Protein 8RAL (pdb70)

Radius of gyration: 22.72 Å; Cα contacts (8 Å, |Δi|>4): 865; chains: 3; bounding box: 49×68×49 Å

Structure (mmCIF, N/CA/C/O backbone):
data_8RAL
#
_entry.id   8RAL
#
_cell.length_a   50.057
_cell.length_b   76.032
_cell.length_c   133.037
_cell.angle_alpha   90.000
_cell.angle_beta   90.000
_cell.angle_gamma   90.000
#
_symmetry.space_group_name_H-M   'P 2 21 21'
#
loop_
_entity.id
_entity.type
_entity.pdbx_description
1 polymer 'H-2 class II histocompatibility antigen, A-B alpha chain'
2 polymer 'H-2 class II histocompatibility antigen, A beta chain'
3 polymer 'CL3E peptide'
4 branched alpha-D-mannopyranose-(1-2)-alpha-D-mannopyranose-(1-3)-alpha-D-mannopyranose-(1-4)-2-acetamido-2-deoxy-beta-D-glucopyranose-(1-4)-2-acetamido-2-deoxy-beta-D-glucopyranose
5 non-polymer 1,2-ETHANEDIOL
6 water water
#
loop_
_atom_site.group_PDB
_atom_site.id
_atom_site.type_symbol
_atom_site.label_atom_id
_atom_site.label_alt_id
_atom_site.label_comp_id
_atom_site.label_asym_id
_atom_site.label_entity_id
_atom_site.label_seq_id
_atom_site.pdbx_PDB_ins_code
_atom_site.Cartn_x
_atom_site.Cartn_y
_atom_site.Cartn_z
_atom_site.occupancy
_atom_site.B_iso_or_equiv
_atom_site.auth_seq_id
_atom_site.auth_comp_id
_atom_site.auth_asym_id
_atom_site.auth_atom_id
_atom_site.pdbx_PDB_model_num
ATOM 1 N N . GLU A 1 5 ? 28.366 22.583 8.610 1.000 96.277 3 GLU A N 1
ATOM 2 C CA . GLU A 1 5 ? 28.634 22.728 10.065 1.000 91.851 3 GLU A CA 1
ATOM 3 C C . GLU A 1 5 ? 30.115 22.438 10.314 1.000 89.421 3 GLU A C 1
ATOM 4 O O . GLU A 1 5 ? 30.961 23.270 9.991 1.000 93.029 3 GLU A O 1
ATOM 6 N N . ALA A 1 6 ? 30.422 21.233 10.820 1.000 82.427 4 ALA A N 1
ATOM 7 C CA . ALA A 1 6 ? 31.593 21.029 11.659 1.000 69.168 4 ALA A CA 1
ATOM 8 C C . ALA A 1 6 ? 31.942 19.545 11.816 1.000 62.216 4 ALA A C 1
ATOM 9 O O . ALA A 1 6 ? 31.101 18.680 11.592 1.000 63.236 4 ALA A O 1
ATOM 11 N N . ASP A 1 7 ? 33.178 19.257 12.251 1.000 53.350 5 ASP A N 1
ATOM 12 C CA . ASP A 1 7 ? 33.546 17.936 12.743 1.000 50.349 5 ASP A CA 1
ATOM 13 C C . ASP A 1 7 ? 32.708 17.584 13.965 1.000 48.441 5 ASP A C 1
ATOM 14 O O . ASP A 1 7 ? 32.260 16.453 14.093 1.000 47.736 5 ASP A O 1
ATOM 19 N N . HIS A 1 8 ? 32.534 18.546 14.876 1.000 46.522 6 HIS A N 1
ATOM 20 C CA . HIS A 1 8 ? 31.800 18.295 16.111 1.000 44.627 6 HIS A CA 1
ATOM 21 C C . HIS A 1 8 ? 30.976 19.513 16.518 1.000 41.460 6 HIS A C 1
ATOM 22 O O . HIS A 1 8 ? 31.264 20.646 16.144 1.000 44.934 6 HIS A O 1
ATOM 29 N N . VAL A 1 9 ? 29.978 19.264 17.356 1.000 42.339 7 VAL A N 1
ATOM 30 C CA . VAL A 1 9 ? 29.097 20.310 17.837 1.000 45.417 7 VAL A CA 1
ATOM 31 C C . VAL A 1 9 ? 28.876 20.104 19.334 1.000 45.785 7 VAL A C 1
ATOM 32 O O . VAL A 1 9 ? 28.211 19.138 19.732 1.000 40.035 7 VAL A O 1
ATOM 36 N N . GLY A 1 10 ? 29.476 20.991 20.138 1.000 42.056 8 GLY A N 1
ATOM 37 C CA . GLY A 1 10 ? 29.165 21.097 21.557 1.000 44.375 8 GLY A CA 1
ATOM 38 C C . GLY A 1 10 ? 27.986 22.052 21.777 1.000 46.032 8 GLY A C 1
ATOM 39 O O . GLY A 1 10 ? 27.955 23.140 21.222 1.000 52.479 8 GLY A O 1
ATOM 40 N N . THR A 1 11 ? 26.980 21.645 22.545 1.000 42.194 9 THR A N 1
ATOM 41 C CA . THR A 1 11 ? 25.934 22.578 22.918 1.000 41.459 9 THR A CA 1
ATOM 42 C C . THR A 1 11 ? 26.000 22.756 24.433 1.000 40.053 9 THR A C 1
ATOM 43 O O . THR A 1 11 ? 25.560 21.885 25.187 1.000 40.105 9 THR A O 1
ATOM 47 N N . TYR A 1 12 ? 26.587 23.893 24.825 1.000 38.135 10 TYR A N 1
ATOM 48 C CA . TYR A 1 12 ? 27.189 24.106 26.126 1.000 42.495 10 TYR A CA 1
ATOM 49 C C . TYR A 1 12 ? 26.338 25.162 26.785 1.000 44.012 10 TYR A C 1
ATOM 50 O O . TYR A 1 12 ? 26.781 26.269 27.099 1.000 36.488 10 TYR A O 1
ATOM 59 N N . GLY A 1 13 ? 25.125 24.653 27.004 1.000 42.370 11 GLY A N 1
ATOM 60 C CA . GLY A 1 13 ? 24.012 25.374 27.501 1.000 48.434 11 GLY A CA 1
ATOM 61 C C . GLY A 1 13 ? 22.877 24.996 26.593 1.000 44.552 11 GLY A C 1
ATOM 62 O O . GLY A 1 13 ? 22.964 25.331 25.441 1.000 49.889 11 GLY A O 1
ATOM 63 N N . ILE A 1 14 ? 21.878 24.279 27.100 1.000 40.982 12 ILE A N 1
ATOM 64 C CA . ILE A 1 14 ? 20.557 24.409 26.531 1.000 39.476 12 ILE A CA 1
ATOM 65 C C . ILE A 1 14 ? 19.583 24.654 27.664 1.000 38.672 12 ILE A C 1
ATOM 66 O O . ILE A 1 14 ? 19.361 23.757 28.474 1.000 36.076 12 ILE A O 1
ATOM 71 N N . SER A 1 15 ? 18.986 25.852 27.645 1.000 38.037 13 SER A N 1
ATOM 72 C CA . SER A 1 15 ? 17.986 26.239 28.607 1.000 36.876 13 SER A CA 1
ATOM 73 C C . SER A 1 15 ? 16.638 26.321 27.919 1.000 39.357 13 SER A C 1
ATOM 74 O O . SER A 1 15 ? 16.480 27.055 26.969 1.000 43.199 13 SER A O 1
ATOM 77 N N . VAL A 1 16 ? 15.667 25.600 28.448 1.000 43.314 14 VAL A N 1
ATOM 78 C CA . VAL A 1 16 ? 14.327 25.585 27.909 1.000 43.963 14 VAL A CA 1
ATOM 79 C C . VAL A 1 16 ? 13.393 25.825 29.085 1.000 45.223 14 VAL A C 1
ATOM 80 O O . VAL A 1 16 ? 13.478 25.155 30.121 1.000 42.941 14 VAL A O 1
ATOM 84 N N . TYR A 1 17 ? 12.482 26.771 28.885 1.000 41.211 15 TYR A N 1
ATOM 85 C CA . TYR A 1 17 ? 11.541 27.124 29.923 1.000 42.278 15 TYR A CA 1
ATOM 86 C C . TYR A 1 17 ? 10.205 27.339 29.247 1.000 43.050 15 TYR A C 1
ATOM 87 O O . TYR A 1 17 ? 10.157 27.751 28.095 1.000 44.708 15 TYR A O 1
ATOM 96 N N . GLN A 1 18 ? 9.133 27.021 29.961 1.000 43.275 16 GLN A N 1
ATOM 97 C CA . GLN A 1 18 ? 7.821 27.182 29.378 1.000 47.550 16 GLN A CA 1
ATOM 98 C C . GLN A 1 18 ? 6.850 27.711 30.409 1.000 46.909 16 GLN A C 1
ATOM 99 O O . GLN A 1 18 ? 6.975 27.410 31.597 1.000 48.739 16 GLN A O 1
ATOM 105 N N . SER A 1 19 ? 5.807 28.343 29.880 1.000 49.865 17 SER A N 1
ATOM 106 C CA . SER A 1 19 ? 4.752 28.944 30.669 1.000 52.041 17 SER A CA 1
ATOM 107 C C . SER A 1 19 ? 3.411 28.725 29.973 1.000 54.656 17 SER A C 1
ATOM 108 O O . SER A 1 19 ? 3.336 28.720 28.745 1.000 60.778 17 SER A O 1
ATOM 111 N N . PRO A 1 20 ? 2.312 28.460 30.706 1.000 57.471 18 PRO A N 1
ATOM 112 C CA . PRO A 1 20 ? 2.379 28.192 32.139 1.000 61.639 18 PRO A CA 1
ATOM 113 C C . PRO A 1 20 ? 3.019 26.823 32.375 1.000 65.450 18 PRO A C 1
ATOM 114 O O . PRO A 1 20 ? 3.475 26.165 31.438 1.000 81.606 18 PRO A O 1
ATOM 118 N N . GLY A 1 21 ? 3.053 26.393 33.634 1.000 54.773 19 GLY A N 1
ATOM 119 C CA . GLY A 1 21 ? 3.702 25.145 33.976 1.000 50.076 19 GLY A CA 1
ATOM 120 C C . GLY A 1 21 ? 4.952 25.412 34.794 1.000 47.906 19 GLY A C 1
ATOM 121 O O . GLY A 1 21 ? 5.284 24.639 35.666 1.000 52.078 19 GLY A O 1
ATOM 122 N N . ASP A 1 22 ? 5.670 26.491 34.494 1.000 49.393 20 ASP A N 1
ATOM 123 C CA . ASP A 1 22 ? 6.927 26.725 35.179 1.000 54.022 20 ASP A CA 1
ATOM 124 C C . ASP A 1 22 ? 7.841 25.514 34.961 1.000 49.710 20 ASP A C 1
ATOM 125 O O . ASP A 1 22 ? 8.408 24.978 35.899 1.000 53.541 20 ASP A O 1
ATOM 130 N N . ILE A 1 23 ? 7.951 25.084 33.699 1.000 48.081 21 ILE A N 1
ATOM 131 C CA . ILE A 1 23 ? 8.649 23.867 33.315 1.000 48.802 21 ILE A CA 1
ATOM 132 C C . ILE A 1 23 ? 10.010 24.273 32.773 1.000 46.655 21 ILE A C 1
ATOM 133 O O . ILE A 1 23 ? 10.067 24.958 31.763 1.000 52.772 21 ILE A O 1
ATOM 137 N N . GLY A 1 24 ? 11.086 23.839 33.430 1.000 44.289 22 GLY A N 1
ATOM 138 C CA . GLY A 1 24 ? 12.432 24.158 32.993 1.000 44.248 22 GLY A CA 1
ATOM 139 C C . GLY A 1 24 ? 13.221 22.900 32.649 1.000 46.186 22 GLY A C 1
ATOM 140 O O . GLY A 1 24 ? 13.019 21.858 33.258 1.000 43.952 22 GLY A O 1
ATOM 141 N N . GLN A 1 25 ? 14.148 23.024 31.692 1.000 42.899 23 GLN A N 1
ATOM 142 C CA . GLN A 1 25 ? 15.108 21.969 31.434 1.000 38.425 23 GLN A CA 1
ATOM 143 C C . GLN A 1 25 ? 16.440 22.555 30.997 1.000 35.955 23 GLN A C 1
ATOM 144 O O . GLN A 1 25 ? 16.485 23.359 30.083 1.000 39.620 23 GLN A O 1
ATOM 150 N N . TYR A 1 26 ? 17.522 22.030 31.564 1.000 38.820 24 TYR A N 1
ATOM 151 C CA . TYR A 1 26 ? 18.856 22.479 31.239 1.000 34.509 24 TYR A CA 1
ATOM 152 C C . TYR A 1 26 ? 19.698 21.246 30.967 1.000 39.664 24 TYR A C 1
ATOM 153 O O . TYR A 1 26 ? 19.774 20.344 31.804 1.000 41.145 24 TYR A O 1
ATOM 162 N N . THR A 1 27 ? 20.289 21.198 29.767 1.000 39.951 25 THR A N 1
ATOM 163 C CA . THR A 1 27 ? 21.117 20.081 29.360 1.000 35.594 25 THR A CA 1
ATOM 164 C C . THR A 1 27 ? 22.396 20.593 28.691 1.000 36.792 25 THR A C 1
ATOM 165 O O . THR A 1 27 ? 22.504 21.758 28.358 1.000 33.719 25 THR A O 1
ATOM 169 N N . PHE A 1 28 ? 23.372 19.691 28.603 1.000 36.276 26 PHE A N 1
ATOM 170 C CA . PHE A 1 28 ? 24.511 19.773 27.715 1.000 37.259 26 PHE A CA 1
ATOM 171 C C . PHE A 1 28 ? 24.399 18.632 26.695 1.000 38.167 26 PHE A C 1
ATOM 172 O O . PHE A 1 28 ? 23.963 17.520 27.039 1.000 36.930 26 PHE A O 1
ATOM 180 N N . GLU A 1 29 ? 24.781 18.932 25.439 1.000 38.293 27 GLU A N 1
ATOM 181 C CA . GLU A 1 29 ? 24.779 17.970 24.353 1.000 35.876 27 GLU A CA 1
ATOM 182 C C . GLU A 1 29 ? 26.143 17.996 23.669 1.000 33.821 27 GLU A C 1
ATOM 183 O O . GLU A 1 29 ? 26.811 19.012 23.679 1.000 33.840 27 GLU A O 1
ATOM 189 N N . PHE A 1 30 ? 26.570 16.843 23.136 1.000 35.940 28 PHE A N 1
ATOM 190 C CA . PHE A 1 30 ? 27.756 16.771 22.290 1.000 43.338 28 PHE A CA 1
ATOM 191 C C . PHE A 1 30 ? 27.461 15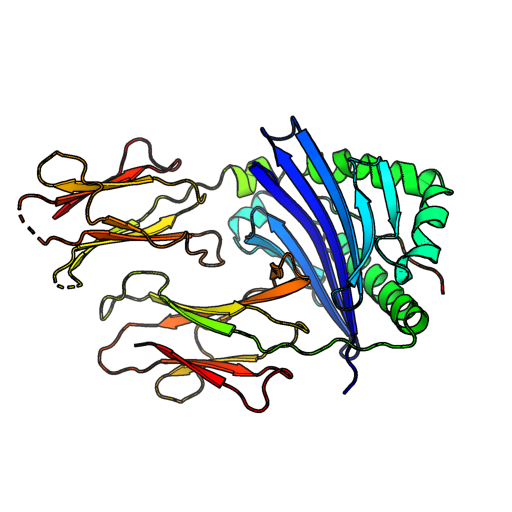.791 21.152 1.000 37.938 28 PHE A C 1
ATOM 192 O O . PHE A 1 30 ? 26.966 14.699 21.392 1.000 42.276 28 PHE A O 1
ATOM 200 N N . ASP A 1 31 ? 27.687 16.242 19.917 1.000 42.008 29 ASP A N 1
ATOM 201 C CA . ASP A 1 31 ? 27.402 15.486 18.705 1.000 38.311 29 ASP A CA 1
ATOM 202 C C . ASP A 1 31 ? 26.030 14.821 18.790 1.000 34.700 29 ASP A C 1
ATOM 203 O O . ASP A 1 31 ? 25.877 13.666 18.431 1.000 35.280 29 ASP A O 1
ATOM 208 N N . GLY A 1 32 ? 25.040 15.539 19.305 1.000 38.967 30 GLY A N 1
ATOM 209 C CA . GLY A 1 32 ? 23.669 15.067 19.244 1.000 40.775 30 GLY A CA 1
ATOM 210 C C . GLY A 1 32 ? 23.239 14.264 20.480 1.000 43.990 30 GLY A C 1
ATOM 211 O O . GLY A 1 32 ? 22.048 13.974 20.617 1.000 46.526 30 GLY A O 1
ATOM 212 N N . ASP A 1 33 ? 24.192 13.892 21.358 1.000 39.446 31 ASP A N 1
ATOM 213 C CA . ASP A 1 33 ? 23.886 13.072 22.523 1.000 41.454 31 ASP A CA 1
ATOM 214 C C . ASP A 1 33 ? 23.902 13.914 23.785 1.000 37.162 31 ASP A C 1
ATOM 215 O O . ASP A 1 33 ? 24.686 14.842 23.878 1.000 40.447 31 ASP A O 1
ATOM 220 N N . GLU A 1 34 ? 23.180 13.462 24.808 1.000 38.036 32 GLU A N 1
ATOM 221 C CA . GLU A 1 34 ? 23.039 14.229 26.037 1.000 38.946 32 GLU A CA 1
ATOM 222 C C . GLU A 1 34 ? 24.170 13.911 27.008 1.000 35.284 32 GLU A C 1
ATOM 223 O O . GLU A 1 34 ? 24.205 12.815 27.504 1.000 36.997 32 GLU A O 1
ATOM 229 N N . LEU A 1 35 ? 25.056 14.867 27.317 1.000 35.889 33 LEU A N 1
ATOM 230 C CA . LEU A 1 35 ? 26.076 14.667 28.339 1.000 33.916 33 LEU A CA 1
ATOM 231 C C . LEU A 1 35 ? 25.421 14.511 29.707 1.000 37.857 33 LEU A C 1
ATOM 232 O O . LEU A 1 35 ? 25.652 13.511 30.394 1.000 36.541 33 LEU A O 1
ATOM 237 N N . PHE A 1 36 ? 24.576 15.502 30.064 1.000 38.512 34 PHE A N 1
ATOM 238 C CA . PHE A 1 36 ? 23.897 15.537 31.340 1.000 36.546 34 PHE A CA 1
ATOM 239 C C . PHE A 1 36 ? 22.722 16.494 31.305 1.000 36.966 34 PHE A C 1
ATOM 240 O O . PHE A 1 36 ? 22.625 17.336 30.427 1.000 39.743 34 PHE A O 1
ATOM 248 N N . TYR A 1 37 ? 21.868 16.363 32.322 1.000 38.677 35 TYR A N 1
ATOM 249 C CA . TYR A 1 37 ? 20.845 17.353 32.572 1.000 38.814 35 TYR A CA 1
ATOM 250 C C . TYR A 1 37 ? 20.975 17.779 34.020 1.000 39.792 35 TYR A C 1
ATOM 251 O O . TYR A 1 37 ? 21.546 17.044 34.811 1.000 43.365 35 TYR A O 1
ATOM 260 N N . VAL A 1 38 ? 20.496 18.988 34.335 1.000 45.418 36 VAL A N 1
ATOM 261 C CA . VAL A 1 38 ? 20.582 19.479 35.700 1.000 45.341 36 VAL A CA 1
ATOM 262 C C . VAL A 1 38 ? 19.208 19.269 36.304 1.000 41.340 36 VAL A C 1
ATOM 263 O O . VAL A 1 38 ? 18.210 19.759 35.770 1.000 44.979 36 VAL A O 1
ATOM 267 N N . ASP A 1 39 ? 19.181 18.454 37.353 1.000 45.291 37 ASP A N 1
ATOM 268 C CA . ASP A 1 39 ? 17.972 18.259 38.133 1.000 47.010 37 ASP A CA 1
ATOM 269 C C . ASP A 1 39 ? 17.749 19.553 38.898 1.000 45.782 37 ASP A C 1
ATOM 270 O O . ASP A 1 39 ? 18.463 19.839 39.862 1.000 47.845 37 ASP A O 1
ATOM 275 N N . LEU A 1 40 ? 16.823 20.347 38.376 1.000 38.387 38 LEU A N 1
ATOM 276 C CA . LEU A 1 40 ? 16.553 21.670 38.891 1.000 46.371 38 LEU A CA 1
ATOM 277 C C . LEU A 1 40 ? 15.996 21.548 40.308 1.000 53.635 38 LEU A C 1
ATOM 278 O O . LEU A 1 40 ? 16.255 22.429 41.116 1.000 62.728 38 LEU A O 1
ATOM 283 N N . ASP A 1 41 ? 15.255 20.469 40.606 1.000 55.691 39 ASP A N 1
ATOM 284 C CA . ASP A 1 41 ? 14.623 20.324 41.904 1.000 56.696 39 ASP A CA 1
ATOM 285 C C . ASP A 1 41 ? 15.686 19.913 42.904 1.000 55.410 39 ASP A C 1
ATOM 286 O O . ASP A 1 41 ? 15.660 20.375 44.029 1.000 65.883 39 ASP A O 1
ATOM 291 N N . LYS A 1 42 ? 16.626 19.067 42.494 1.000 56.451 40 LYS A N 1
ATOM 292 C CA . LYS A 1 42 ? 17.591 18.518 43.436 1.000 57.558 40 LYS A CA 1
ATOM 293 C C . LYS A 1 42 ? 18.924 19.254 43.312 1.000 51.869 40 LYS A C 1
ATOM 294 O O . LYS A 1 42 ? 19.850 18.976 44.045 1.000 56.969 40 LYS A O 1
ATOM 297 N N . LYS A 1 43 ? 19.037 20.194 42.385 1.000 49.566 41 LYS A N 1
ATOM 298 C CA . LYS A 1 43 ? 20.301 20.863 42.145 1.000 50.283 41 LYS A CA 1
ATOM 299 C C . LYS A 1 43 ? 21.403 19.821 41.972 1.000 49.239 41 LYS A C 1
ATOM 300 O O . LYS A 1 43 ? 22.402 19.858 42.672 1.000 47.245 41 LYS A O 1
ATOM 302 N N . GLU A 1 44 ? 21.244 18.904 41.014 1.000 47.828 42 GLU A N 1
ATOM 303 C CA . GLU A 1 44 ? 22.261 17.884 40.800 1.000 48.272 42 GLU A CA 1
ATOM 304 C C . GLU A 1 44 ? 22.504 17.703 39.301 1.000 44.607 42 GLU A C 1
ATOM 305 O O . GLU A 1 44 ? 21.580 17.742 38.484 1.000 37.114 42 GLU A O 1
ATOM 311 N N . THR A 1 45 ? 23.773 17.513 38.946 1.000 39.649 43 THR A N 1
ATOM 312 C CA . THR A 1 45 ? 24.151 17.185 37.590 1.000 37.300 43 THR A CA 1
ATOM 313 C C . THR A 1 45 ? 23.987 15.675 37.417 1.000 39.337 43 THR A C 1
ATOM 314 O O . THR A 1 45 ? 24.664 14.907 38.085 1.000 39.223 43 THR A O 1
ATOM 318 N N . VAL A 1 46 ? 23.103 15.271 36.492 1.000 36.785 44 VAL A N 1
ATOM 319 C CA . VAL A 1 46 ? 22.753 13.880 36.249 1.000 36.290 44 VAL A CA 1
ATOM 320 C C . VAL A 1 46 ? 23.280 13.475 34.878 1.000 40.612 44 VAL A C 1
ATOM 321 O O . VAL A 1 46 ? 22.834 13.987 33.854 1.000 38.530 44 VAL A O 1
ATOM 325 N N . TRP A 1 47 ? 24.271 12.580 34.887 1.000 40.634 45 TRP A N 1
ATOM 326 C CA . TRP A 1 47 ? 24.980 12.206 33.676 1.000 41.038 45 TRP A CA 1
ATOM 327 C C . TRP A 1 47 ? 24.273 11.049 32.968 1.000 46.391 45 TRP A C 1
ATOM 328 O O . TRP A 1 47 ? 23.781 10.110 33.612 1.000 41.667 45 TRP A O 1
ATOM 339 N N . MET A 1 48 ? 24.229 11.130 31.628 1.000 41.090 46 MET A N 1
ATOM 340 C CA . MET A 1 48 ? 23.654 10.059 30.825 1.000 45.855 46 MET A CA 1
ATOM 341 C C . MET A 1 48 ? 24.510 8.796 31.005 1.000 45.709 46 MET A C 1
ATOM 342 O O . MET A 1 48 ? 23.980 7.710 31.207 1.000 43.811 46 MET A O 1
ATOM 347 N N . LEU A 1 49 ? 25.840 8.945 31.005 1.000 38.042 47 LEU A N 1
ATOM 348 C CA . LEU A 1 49 ? 26.731 7.826 31.271 1.000 38.686 47 LEU A CA 1
ATOM 349 C C . LEU A 1 49 ? 27.398 8.025 32.625 1.000 38.669 47 LEU A C 1
ATOM 350 O O . LEU A 1 49 ? 28.160 8.964 32.831 1.000 41.176 47 LEU A O 1
ATOM 355 N N . PRO A 1 50 ? 27.158 7.150 33.609 1.000 40.784 48 PRO A N 1
ATOM 356 C CA . PRO A 1 50 ? 27.775 7.341 34.925 1.000 40.226 48 PRO A CA 1
ATOM 357 C C . PRO A 1 50 ? 29.272 7.621 34.874 1.000 37.817 48 PRO A C 1
ATOM 358 O O . PRO A 1 50 ? 29.712 8.619 35.417 1.000 47.204 48 PRO A O 1
ATOM 362 N N . GLU A 1 51 ? 30.031 6.827 34.124 1.000 41.665 49 GLU A N 1
ATOM 363 C CA . GLU A 1 51 ? 31.481 7.003 34.035 1.000 49.724 49 GLU A CA 1
ATOM 364 C C . GLU A 1 51 ? 31.853 8.475 33.805 1.000 42.728 49 GLU A C 1
ATOM 365 O O . GLU A 1 51 ? 32.879 8.948 34.289 1.000 40.540 49 GLU A O 1
ATOM 371 N N . PHE A 1 52 ? 31.060 9.185 33.006 1.000 39.907 50 PHE A N 1
ATOM 372 C CA . PHE A 1 52 ? 31.412 10.543 32.594 1.000 43.295 50 PHE A CA 1
ATOM 373 C C . PHE A 1 52 ? 31.41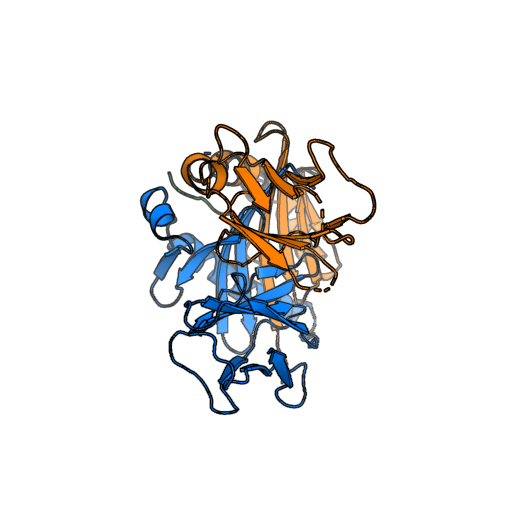7 11.473 33.812 1.000 44.623 50 PHE A C 1
ATOM 374 O O . PHE A 1 52 ? 32.280 12.355 33.929 1.000 38.015 50 PHE A O 1
ATOM 382 N N . GLY A 1 53 ? 30.421 11.296 34.694 1.000 37.196 51 GLY A N 1
ATOM 383 C CA . GLY A 1 53 ? 30.333 12.130 35.875 1.000 40.696 51 GLY A CA 1
ATOM 384 C C . GLY A 1 53 ? 31.502 11.902 36.838 1.000 42.447 51 GLY A C 1
ATOM 385 O O . GLY A 1 53 ? 31.576 12.568 37.842 1.000 47.999 51 GLY A O 1
ATOM 386 N N . GLN A 1 54 ? 32.397 10.951 36.580 1.000 43.641 52 GLN A N 1
ATOM 387 C CA . GLN A 1 54 ? 33.571 10.769 37.420 1.000 40.460 52 GLN A CA 1
ATOM 388 C C . GLN A 1 54 ? 34.796 11.159 36.625 1.000 43.017 52 GLN A C 1
ATOM 389 O O . GLN A 1 54 ? 35.900 11.154 37.167 1.000 42.183 52 GLN A O 1
ATOM 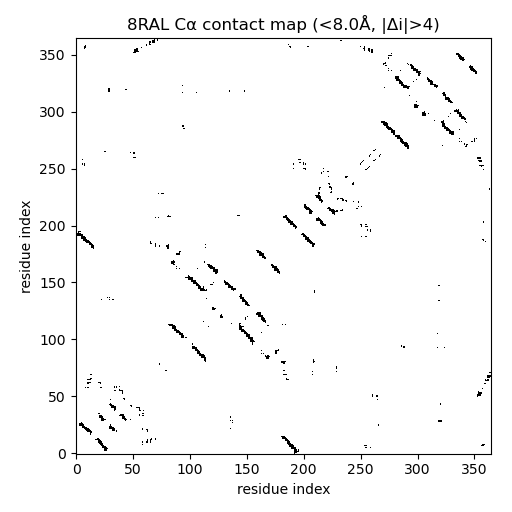395 N N . LEU A 1 55 ? 34.594 11.452 35.331 1.000 40.315 53 LEU A N 1
ATOM 396 C CA . LEU A 1 55 ? 35.705 11.920 34.523 1.000 42.174 53 LEU A CA 1
ATOM 397 C C . LEU A 1 55 ? 35.646 13.441 34.427 1.000 42.373 53 LEU A C 1
ATOM 398 O O . LEU A 1 55 ? 36.648 14.090 34.157 1.000 43.260 53 LEU A O 1
ATOM 403 N N . ALA A 1 56 ? 34.473 14.011 34.693 1.000 38.364 54 ALA A N 1
ATOM 404 C CA . ALA A 1 56 ? 34.292 15.429 34.518 1.000 38.808 54 ALA A CA 1
ATOM 405 C C . ALA A 1 56 ? 33.171 15.886 35.432 1.000 41.273 54 ALA A C 1
ATOM 406 O O . ALA A 1 56 ? 32.388 15.081 35.934 1.000 44.604 54 ALA A O 1
ATOM 408 N N . SER A 1 57 ? 33.047 17.207 35.533 1.000 43.241 55 SER A N 1
ATOM 409 C CA . SER A 1 57 ? 32.101 17.805 36.452 1.000 47.885 55 SER A CA 1
ATOM 410 C C . SER A 1 57 ? 31.388 18.965 35.776 1.000 40.874 55 SER A C 1
ATOM 411 O O . SER A 1 57 ? 31.899 19.580 34.841 1.000 36.632 55 SER A O 1
ATOM 414 N N . PHE A 1 58 ? 30.239 19.304 36.346 1.000 40.698 56 PHE A N 1
ATOM 415 C CA . PHE A 1 58 ? 29.568 20.545 36.015 1.000 43.205 56 PHE A CA 1
ATOM 416 C C . PHE A 1 58 ? 28.827 21.009 37.257 1.000 42.142 56 PHE A C 1
ATOM 417 O O . PHE A 1 58 ? 28.100 20.230 37.851 1.000 40.188 56 PHE A O 1
ATOM 425 N N . ASP A 1 59 ? 29.016 22.281 37.595 1.000 42.659 57 ASP A N 1
ATOM 426 C CA . ASP A 1 59 ? 28.392 22.880 38.750 1.000 42.181 57 ASP A CA 1
ATOM 427 C C . ASP A 1 59 ? 26.920 23.153 38.455 1.000 42.211 57 ASP A C 1
ATOM 428 O O . ASP A 1 59 ? 26.617 24.115 37.779 1.000 41.299 57 ASP A O 1
ATOM 433 N N . PRO A 1 60 ? 25.942 22.420 39.029 1.000 42.673 58 PRO A N 1
ATOM 434 C CA . PRO A 1 60 ? 24.532 22.610 38.646 1.000 45.895 58 PRO A CA 1
ATOM 435 C C . PRO A 1 60 ? 23.976 24.022 38.867 1.000 46.883 58 PRO A C 1
ATOM 436 O O . PRO A 1 60 ? 22.969 24.422 38.267 1.000 42.984 58 PRO A O 1
ATOM 440 N N . GLN A 1 61 ? 24.675 24.799 39.698 1.000 48.895 59 GLN A N 1
ATOM 441 C CA . GLN A 1 61 ? 24.320 26.190 39.904 1.000 46.566 59 GLN A CA 1
ATOM 442 C C . GLN A 1 61 ? 24.246 26.903 38.555 1.000 43.833 59 GLN A C 1
ATOM 443 O O . GLN A 1 61 ? 23.307 27.663 38.320 1.000 42.297 59 GLN A O 1
ATOM 449 N N . GLY A 1 62 ? 25.186 26.578 37.648 1.000 43.802 60 GLY A N 1
ATOM 450 C CA . GLY A 1 62 ? 25.202 27.114 36.291 1.000 45.206 60 GLY A CA 1
ATOM 451 C C . GLY A 1 62 ? 23.847 26.950 35.597 1.000 44.363 60 GLY A C 1
ATOM 452 O O . GLY A 1 62 ? 23.299 27.882 35.005 1.000 46.742 60 GLY A O 1
ATOM 453 N N . GLY A 1 63 ? 23.312 25.735 35.691 1.000 44.245 61 GLY A N 1
ATOM 454 C CA . GLY A 1 63 ? 22.021 25.412 35.117 1.000 41.690 61 GLY A CA 1
ATOM 455 C C . GLY A 1 63 ? 20.899 26.227 35.748 1.000 40.650 61 GLY A C 1
ATOM 456 O O . GLY A 1 63 ? 20.014 26.676 35.023 1.000 40.753 61 GLY A O 1
ATOM 457 N N . LEU A 1 64 ? 20.922 26.349 37.087 1.000 39.660 62 LEU A N 1
ATOM 458 C CA . LEU A 1 64 ? 19.856 27.032 37.806 1.000 47.690 62 LEU A CA 1
ATOM 459 C C . LEU A 1 64 ? 19.837 28.503 37.388 1.000 48.185 62 LEU A C 1
ATOM 460 O O . LEU A 1 64 ? 18.767 29.087 37.160 1.000 41.082 62 LEU A O 1
ATOM 465 N N . GLN A 1 65 ? 21.050 29.089 37.331 1.000 40.475 63 GLN A N 1
ATOM 466 C CA . GLN A 1 65 ? 21.212 30.475 36.951 1.000 39.949 63 GLN A CA 1
ATOM 467 C C . GLN A 1 65 ? 20.667 30.642 35.541 1.000 43.365 63 GLN A C 1
ATOM 468 O O . GLN A 1 65 ? 19.938 31.606 35.304 1.000 43.182 63 GLN A O 1
ATOM 470 N N . ASN A 1 66 ? 21.030 29.715 34.632 1.000 39.358 64 ASN A N 1
ATOM 471 C CA . ASN A 1 66 ? 20.612 29.806 33.240 1.000 41.752 64 ASN A CA 1
ATOM 472 C C . ASN A 1 66 ? 19.083 29.840 33.143 1.000 41.342 64 ASN A C 1
ATOM 473 O O . ASN A 1 66 ? 18.490 30.647 32.435 1.000 42.001 64 ASN A O 1
ATOM 478 N N . ILE A 1 67 ? 18.426 28.965 33.887 1.000 42.309 65 ILE A N 1
ATOM 479 C CA . ILE A 1 67 ? 16.983 28.803 33.775 1.000 42.974 65 ILE A CA 1
ATOM 480 C C . ILE A 1 67 ? 16.260 30.028 34.330 1.000 45.432 65 ILE A C 1
ATOM 481 O O . ILE A 1 67 ? 15.218 30.457 33.801 1.000 41.220 65 ILE A O 1
ATOM 486 N N . ALA A 1 68 ? 16.843 30.575 35.405 1.000 40.755 66 ALA A N 1
ATOM 487 C CA . ALA A 1 68 ? 16.324 31.788 36.013 1.000 48.336 66 ALA A CA 1
ATOM 488 C C . ALA A 1 68 ? 16.335 32.923 35.000 1.000 46.373 66 ALA A C 1
ATOM 489 O O . ALA A 1 68 ? 15.359 33.664 34.901 1.000 41.728 66 ALA A O 1
ATOM 491 N N . VAL A 1 69 ? 17.449 33.050 34.260 1.000 41.900 67 VAL A N 1
ATOM 492 C CA . VAL A 1 69 ? 17.546 34.101 33.270 1.000 43.429 67 VAL A CA 1
ATOM 493 C C . VAL A 1 69 ? 16.460 33.880 32.225 1.000 40.084 67 VAL A C 1
ATOM 494 O O . VAL A 1 69 ? 15.709 34.797 31.919 1.000 39.303 67 VAL A O 1
ATOM 498 N N . VAL A 1 70 ? 16.382 32.662 31.695 1.000 44.908 68 VAL A N 1
ATOM 499 C CA . VAL A 1 70 ? 15.489 32.413 30.580 1.000 46.133 68 VAL A CA 1
ATOM 500 C C . VAL A 1 70 ? 14.056 32.586 31.070 1.000 45.003 68 VAL A C 1
ATOM 501 O O . VAL A 1 70 ? 13.210 33.017 30.303 1.000 41.516 68 VAL A O 1
ATOM 505 N N . LYS A 1 71 ? 13.777 32.211 32.320 1.000 45.969 69 LYS A N 1
ATOM 506 C CA . LYS A 1 71 ? 12.432 32.381 32.851 1.000 50.002 69 LYS A CA 1
ATOM 507 C C . LYS A 1 71 ? 12.030 33.858 32.783 1.000 51.897 69 LYS A C 1
ATOM 508 O O . LYS A 1 71 ? 10.939 34.208 32.320 1.000 44.320 69 LYS A O 1
ATOM 514 N N . HIS A 1 72 ? 12.958 34.724 33.221 1.000 46.566 70 HIS A N 1
ATOM 515 C CA . HIS A 1 72 ? 12.718 36.153 33.240 1.000 44.129 70 HIS A CA 1
ATOM 516 C C . HIS A 1 72 ? 12.501 36.644 31.817 1.000 48.492 70 HIS A C 1
ATOM 517 O O . HIS A 1 72 ? 11.501 37.299 31.541 1.000 52.934 70 HIS A O 1
ATOM 524 N N . ASN A 1 73 ? 13.454 36.332 30.928 1.000 44.728 71 ASN A N 1
ATOM 525 C CA . ASN A 1 73 ? 13.372 36.747 29.540 1.000 43.944 71 ASN A CA 1
ATOM 526 C C . ASN A 1 73 ? 12.058 36.333 28.897 1.000 39.708 71 ASN A C 1
ATOM 527 O O . ASN A 1 73 ? 11.513 37.074 28.102 1.000 40.329 71 ASN A O 1
ATOM 532 N N . LEU A 1 74 ? 11.573 35.142 29.224 1.000 44.780 72 LEU A N 1
ATOM 533 C CA . LEU A 1 74 ? 10.343 34.655 28.628 1.000 49.149 72 LEU A CA 1
ATOM 534 C C . LEU A 1 74 ? 9.210 35.615 28.975 1.000 46.307 72 LEU A C 1
ATOM 535 O O . LEU A 1 74 ? 8.406 35.921 28.113 1.000 44.741 72 LEU A O 1
ATOM 540 N N . GLY A 1 75 ? 9.154 36.052 30.241 1.000 48.244 73 GLY A N 1
ATOM 541 C CA . GLY A 1 75 ? 8.240 37.104 30.654 1.000 49.867 73 GLY A CA 1
ATOM 542 C C . GLY A 1 75 ? 8.310 38.298 29.704 1.000 51.411 73 GLY A C 1
ATOM 543 O O . GLY A 1 75 ? 7.291 38.711 29.152 1.000 47.820 73 GLY A O 1
ATOM 544 N N . CYS A 1 76 ? 9.529 38.814 29.493 1.000 50.426 74 CYS A N 1
ATOM 545 C CA . CYS A 1 76 ? 9.715 40.018 28.702 1.000 52.471 74 CYS A CA 1
ATOM 546 C C . CYS A 1 76 ? 9.306 39.764 27.252 1.000 53.747 74 CYS A C 1
ATOM 547 O O . CYS A 1 76 ? 8.645 40.601 26.634 1.000 59.702 74 CYS A O 1
ATOM 550 N N . LEU A 1 77 ? 9.699 38.614 26.698 1.000 50.806 75 LEU A N 1
ATOM 551 C CA . LEU A 1 77 ? 9.413 38.344 25.299 1.000 49.547 75 LEU A CA 1
ATOM 552 C C . LEU A 1 77 ? 7.923 38.037 25.101 1.000 47.546 75 LEU A C 1
ATOM 553 O O . LEU A 1 77 ? 7.392 38.212 24.010 1.000 42.395 75 LEU A O 1
ATOM 558 N N . THR A 1 78 ? 7.251 37.570 26.149 1.000 52.573 76 THR A N 1
ATOM 559 C CA . THR A 1 78 ? 5.832 37.292 26.033 1.000 61.135 76 THR A CA 1
ATOM 560 C C . THR A 1 78 ? 5.119 38.609 25.735 1.000 60.520 76 THR A C 1
ATOM 561 O O . THR A 1 78 ? 4.390 38.703 24.752 1.000 62.922 76 THR A O 1
ATOM 565 N N . LYS A 1 79 ? 5.386 39.628 26.563 1.000 67.094 77 LYS A N 1
ATOM 566 C CA . LYS A 1 79 ? 4.789 40.952 26.419 1.000 62.719 77 LYS A CA 1
ATOM 567 C C . LYS A 1 79 ? 5.234 41.596 25.106 1.000 64.634 77 LYS A C 1
ATOM 568 O O . LYS A 1 79 ? 4.398 42.098 24.357 1.000 57.457 77 LYS A O 1
ATOM 574 N N . ARG A 1 80 ? 6.552 41.562 24.836 1.000 54.340 78 ARG A N 1
ATOM 575 C CA . ARG A 1 80 ? 7.121 42.168 23.647 1.000 49.733 78 ARG A CA 1
ATOM 576 C C . ARG A 1 80 ? 6.472 41.600 22.383 1.000 57.715 78 ARG A C 1
ATOM 577 O O . ARG A 1 80 ? 6.428 42.285 21.372 1.000 58.428 78 ARG A O 1
ATOM 585 N N . SER A 1 81 ? 5.961 40.359 22.431 1.000 66.910 79 SER A N 1
ATOM 586 C CA . SER A 1 81 ? 5.320 39.744 21.272 1.000 70.934 79 SER A CA 1
ATOM 587 C C . SER A 1 81 ? 3.793 39.890 21.289 1.000 70.625 79 SER A C 1
ATOM 588 O O . SER A 1 81 ? 3.118 39.273 20.473 1.000 74.926 79 SER A O 1
ATOM 591 N N . ASN A 1 82 ? 3.236 40.667 22.222 1.000 67.164 80 ASN A N 1
ATOM 592 C CA . ASN A 1 82 ? 1.793 40.748 22.422 1.000 72.343 80 ASN A CA 1
ATOM 593 C C . ASN A 1 82 ? 1.228 39.406 22.868 1.000 66.998 80 ASN A C 1
ATOM 594 O O . ASN A 1 82 ? 0.109 39.058 22.515 1.000 61.546 80 ASN A O 1
ATOM 599 N N . SER A 1 83 ? 1.996 38.654 23.647 1.000 66.553 81 SER A N 1
ATOM 600 C CA . SER A 1 83 ? 1.557 37.340 24.078 1.000 68.676 81 SER A CA 1
ATOM 601 C C . SER A 1 83 ? 1.081 36.489 22.885 1.000 67.543 81 SER A C 1
ATOM 602 O O . SER A 1 83 ? 0.006 35.888 22.933 1.000 67.571 81 SER A O 1
ATOM 604 N N . THR A 1 84 ? 1.899 36.410 21.819 1.000 57.231 82 THR A N 1
ATOM 605 C CA . THR A 1 84 ? 1.770 35.355 20.826 1.000 60.937 82 THR A CA 1
ATOM 606 C C . THR A 1 84 ? 2.096 34.000 21.451 1.000 69.614 82 THR A C 1
ATOM 607 O O . THR A 1 84 ? 3.199 33.808 21.963 1.000 60.868 82 THR A O 1
ATOM 611 N N . PRO A 1 85 ? 1.187 33.000 21.369 1.000 70.291 83 PRO A N 1
ATOM 612 C CA . PRO A 1 85 ? 1.457 31.678 21.935 1.000 68.115 83 PRO A CA 1
ATOM 613 C C . PRO A 1 85 ? 2.160 30.755 20.938 1.000 64.283 83 PRO A C 1
ATOM 614 O O . PRO A 1 85 ? 2.189 31.017 19.732 1.000 58.196 83 PRO A O 1
ATOM 618 N N . ALA A 1 86 ? 2.759 29.681 21.462 1.000 64.498 84 ALA A N 1
ATOM 619 C CA . ALA A 1 86 ? 3.338 28.632 20.630 1.000 61.917 84 ALA A CA 1
ATOM 620 C C . ALA A 1 86 ? 2.247 27.901 19.833 1.000 58.209 84 ALA A C 1
ATOM 621 O O . ALA A 1 86 ? 1.148 27.710 20.372 1.000 51.148 84 ALA A O 1
ATOM 623 N N . THR A 1 87 ? 2.578 27.510 18.577 1.000 57.056 85 THR A N 1
ATOM 624 C CA . THR A 1 87 ? 1.760 26.652 17.719 1.000 61.259 85 THR A CA 1
ATOM 625 C C . THR A 1 87 ? 2.113 25.173 17.916 1.000 65.939 85 THR A C 1
ATOM 626 O O . THR A 1 87 ? 3.242 24.772 17.621 1.000 65.653 85 THR A O 1
ATOM 629 N N . ASN A 1 88 ? 1.114 24.370 18.336 1.000 64.167 86 ASN A N 1
ATOM 630 C CA . ASN A 1 88 ? 1.265 22.943 18.605 1.000 61.637 86 ASN A CA 1
ATOM 631 C C . ASN A 1 88 ? 1.656 22.186 17.336 1.000 53.476 86 ASN A C 1
ATOM 632 O O . ASN A 1 88 ? 1.106 22.439 16.277 1.000 56.252 86 ASN A O 1
ATOM 637 N N . GLU A 1 89 ? 2.605 21.252 17.430 1.000 52.580 87 GLU A N 1
ATOM 638 C CA . GLU A 1 89 ? 2.856 20.356 16.307 1.000 57.564 87 GLU A CA 1
ATOM 639 C C . GLU A 1 89 ? 2.344 18.952 16.628 1.000 51.269 87 GLU A C 1
ATOM 640 O O . GLU A 1 89 ? 2.144 18.575 17.791 1.000 49.885 87 GLU A O 1
ATOM 646 N N . ALA A 1 90 ? 2.145 18.193 15.554 1.000 46.581 88 ALA A N 1
ATOM 647 C CA . ALA A 1 90 ? 1.885 16.768 15.670 1.000 51.015 88 ALA A CA 1
ATOM 648 C C . ALA A 1 90 ? 3.217 16.021 15.645 1.000 45.323 88 ALA A C 1
ATOM 649 O O . ALA A 1 90 ? 3.936 16.054 14.664 1.000 47.844 88 ALA A O 1
ATOM 651 N N . PRO A 1 91 ? 3.607 15.349 16.732 1.000 46.526 89 PRO A N 1
ATOM 652 C CA . PRO A 1 91 ? 4.849 14.584 16.742 1.000 52.892 89 PRO A CA 1
ATOM 653 C C . PRO A 1 91 ? 4.762 13.308 15.912 1.000 58.864 89 PRO A C 1
ATOM 654 O O . PRO A 1 91 ? 3.687 12.902 15.501 1.000 68.690 89 PRO A O 1
ATOM 658 N N . GLN A 1 92 ? 5.909 12.686 15.660 1.000 59.626 90 GLN A N 1
ATOM 659 C CA . GLN A 1 92 ? 5.980 11.473 14.864 1.000 56.673 90 GLN A CA 1
ATOM 660 C C . GLN A 1 92 ? 6.856 10.456 15.587 1.000 60.782 90 GLN A C 1
ATOM 661 O O . GLN A 1 92 ? 7.978 10.763 15.993 1.000 53.074 90 GLN A O 1
ATOM 667 N N . ALA A 1 93 ? 6.316 9.250 15.761 1.000 57.642 91 ALA A N 1
ATOM 668 C CA . ALA A 1 93 ? 6.983 8.215 16.524 1.000 53.193 91 ALA A CA 1
ATOM 669 C C . ALA A 1 93 ? 7.338 7.054 15.600 1.000 52.820 91 ALA A C 1
ATOM 670 O O . ALA A 1 93 ? 6.593 6.707 14.677 1.000 50.415 91 ALA A O 1
ATOM 672 N N . THR A 1 94 ? 8.513 6.483 15.873 1.000 52.204 92 THR A N 1
ATOM 673 C CA . THR A 1 94 ? 8.953 5.229 15.283 1.000 52.453 92 THR A CA 1
ATOM 674 C C . THR A 1 94 ? 9.491 4.339 16.407 1.000 50.104 92 THR A C 1
ATOM 675 O O . THR A 1 94 ? 10.146 4.831 17.319 1.000 48.374 92 THR A O 1
ATOM 679 N N . VAL A 1 95 ? 9.183 3.038 16.337 1.000 48.168 93 VAL A N 1
ATOM 680 C CA . VAL A 1 95 ? 9.606 2.060 17.318 1.000 45.308 93 VAL A CA 1
ATOM 681 C C . VAL A 1 95 ? 10.633 1.149 16.675 1.000 41.645 93 VAL A C 1
ATOM 682 O O . VAL A 1 95 ? 10.409 0.667 15.592 1.000 42.494 93 VAL A O 1
ATOM 686 N N . PHE A 1 96 ? 11.717 0.835 17.379 1.000 46.664 94 PHE A N 1
ATOM 687 C CA . PHE A 1 96 ? 12.670 -0.131 16.857 1.000 43.584 94 PHE A CA 1
ATOM 688 C C . PHE A 1 96 ? 13.472 -0.737 18.007 1.000 48.513 94 PHE A C 1
ATOM 689 O O . PHE A 1 96 ? 13.577 -0.113 19.059 1.000 41.450 94 PHE A O 1
ATOM 697 N N . PRO A 1 97 ? 14.008 -1.980 17.867 1.000 46.061 95 PRO A N 1
ATOM 698 C CA . PRO A 1 97 ? 14.832 -2.590 18.907 1.000 41.086 95 PRO A CA 1
ATOM 699 C C . PRO A 1 97 ? 16.275 -2.101 18.908 1.000 38.356 95 PRO A C 1
ATOM 700 O O . PRO A 1 97 ? 16.820 -1.754 17.882 1.000 38.780 95 PRO A O 1
ATOM 704 N N . LYS A 1 98 ? 16.876 -2.090 20.089 1.000 41.488 96 LYS A N 1
ATOM 705 C CA . LYS A 1 98 ? 18.255 -1.684 20.261 1.000 44.309 96 LYS A CA 1
ATOM 706 C C . LYS A 1 98 ? 19.190 -2.677 19.584 1.000 37.195 96 LYS A C 1
ATOM 707 O O . LYS A 1 98 ? 20.240 -2.277 19.105 1.000 42.053 96 LYS A O 1
ATOM 713 N N . SER A 1 99 ? 18.757 -3.941 19.541 1.000 43.979 97 SER A N 1
ATOM 714 C CA . SER A 1 99 ? 19.506 -5.111 19.093 1.000 49.762 97 SER A CA 1
ATOM 715 C C . SER A 1 99 ? 18.623 -5.976 18.195 1.000 52.546 97 SER A C 1
ATOM 716 O O . SER A 1 99 ? 17.395 -5.923 18.272 1.000 45.472 97 SER A O 1
ATOM 719 N N . PRO A 1 100 ? 19.200 -6.899 17.394 1.000 56.682 98 PRO A N 1
ATOM 720 C CA . PRO A 1 100 ? 18.361 -7.846 16.657 1.000 57.128 98 PRO A CA 1
ATOM 721 C C . PRO A 1 100 ? 17.550 -8.671 17.659 1.000 46.286 98 PRO A C 1
ATOM 722 O O . PRO A 1 100 ? 18.056 -9.078 18.700 1.000 45.080 98 PRO A O 1
ATOM 726 N N . VAL A 1 101 ? 16.275 -8.884 17.347 1.000 45.507 99 VAL A N 1
ATOM 727 C CA . VAL A 1 101 ? 15.337 -9.523 18.255 1.000 49.977 99 VAL A CA 1
ATOM 728 C C . VAL A 1 101 ? 15.445 -11.046 18.190 1.000 56.193 99 VAL A C 1
ATOM 729 O O . VAL A 1 101 ? 15.022 -11.622 17.204 1.000 60.815 99 VAL A O 1
ATOM 733 N N . LEU A 1 102 ? 15.962 -11.681 19.259 1.000 63.183 100 LEU A N 1
ATOM 734 C CA . LEU A 1 102 ? 16.071 -13.133 19.393 1.000 58.343 100 LEU A CA 1
ATOM 735 C C . LEU A 1 102 ? 15.233 -13.600 20.583 1.000 59.271 100 LEU A C 1
ATOM 736 O O . LEU A 1 102 ? 15.399 -13.093 21.688 1.000 50.136 100 LEU A O 1
ATOM 741 N N . LEU A 1 103 ? 14.322 -14.557 20.361 1.000 60.841 101 LEU A N 1
ATOM 742 C CA . LEU A 1 103 ? 13.409 -14.989 21.415 1.000 60.919 101 LEU A CA 1
ATOM 743 C C . LEU A 1 103 ? 14.237 -15.342 22.641 1.000 59.970 101 LEU A C 1
ATOM 744 O O . LEU A 1 103 ? 15.365 -15.823 22.518 1.000 67.800 101 LEU A O 1
ATOM 747 N N . GLY A 1 104 ? 13.691 -15.019 23.818 1.000 61.220 102 GLY A N 1
ATOM 748 C CA . GLY A 1 104 ? 14.332 -15.329 25.089 1.000 66.633 102 GLY A CA 1
ATOM 749 C C . GLY A 1 104 ? 15.745 -14.759 25.212 1.000 67.459 102 GLY A C 1
ATOM 750 O O . GLY A 1 104 ? 16.592 -15.339 25.894 1.000 78.640 102 GLY A O 1
ATOM 751 N N . GLN A 1 105 ? 15.983 -13.626 24.535 1.000 58.816 103 GLN A N 1
ATOM 752 C CA . GLN A 1 105 ? 17.212 -12.868 24.681 1.000 56.685 103 GLN A CA 1
ATOM 753 C C . GLN A 1 105 ? 16.831 -11.419 25.011 1.000 52.941 103 GLN A C 1
ATOM 754 O O . GLN A 1 105 ? 16.213 -10.730 24.199 1.000 40.535 103 GLN A O 1
ATOM 760 N N . PRO A 1 106 ? 17.154 -10.904 26.225 1.000 56.594 104 PRO A N 1
ATOM 761 C CA . PRO A 1 106 ? 16.641 -9.607 26.676 1.000 55.610 104 PRO A CA 1
ATOM 762 C C . PRO A 1 106 ? 17.156 -8.457 25.818 1.000 49.634 104 PRO A C 1
ATOM 763 O O . PRO A 1 106 ? 18.316 -8.445 25.431 1.000 48.741 104 PRO A O 1
ATOM 767 N N . ASN A 1 107 ? 16.261 -7.499 25.571 1.000 50.237 105 ASN A N 1
ATOM 768 C CA . ASN A 1 107 ? 16.429 -6.448 24.587 1.000 45.224 105 ASN A CA 1
ATOM 769 C C . ASN A 1 107 ? 15.752 -5.200 25.147 1.000 41.084 105 ASN A C 1
ATOM 770 O O . ASN A 1 107 ? 15.183 -5.221 26.250 1.000 43.894 105 ASN A O 1
ATOM 775 N N . THR A 1 108 ? 15.798 -4.128 24.344 1.000 47.500 106 THR A N 1
ATOM 776 C CA . THR A 1 108 ? 15.237 -2.829 24.665 1.000 40.407 106 THR A CA 1
ATOM 777 C C . THR A 1 108 ? 14.478 -2.322 23.453 1.000 39.952 106 THR A C 1
ATOM 778 O O . THR A 1 108 ? 15.071 -2.157 22.385 1.000 37.962 106 THR A O 1
ATOM 782 N N . LEU A 1 109 ? 13.175 -2.057 23.629 1.000 42.979 107 LEU A N 1
ATOM 783 C CA . LEU A 1 109 ? 12.398 -1.374 22.600 1.000 42.527 107 LEU A CA 1
ATOM 784 C C . LEU A 1 109 ? 12.587 0.128 22.772 1.000 41.841 107 LEU A C 1
ATOM 785 O O . LEU A 1 109 ? 12.497 0.640 23.873 1.000 39.298 107 LEU A O 1
ATOM 790 N N . ILE A 1 110 ? 12.850 0.814 21.658 1.000 41.789 108 ILE A N 1
ATOM 791 C CA . ILE A 1 110 ? 13.086 2.240 21.659 1.000 39.247 108 ILE A CA 1
ATOM 792 C C . ILE A 1 110 ? 11.919 2.908 20.942 1.000 40.959 108 ILE A C 1
ATOM 793 O O . ILE A 1 110 ? 11.614 2.545 19.811 1.000 39.101 108 ILE A O 1
ATOM 798 N N . CYS A 1 111 ? 11.277 3.878 21.598 1.000 41.796 109 CYS A N 1
ATOM 799 C CA . CYS A 1 111 ? 10.367 4.776 20.911 1.000 43.468 109 CYS A CA 1
ATOM 800 C C . CYS A 1 111 ? 11.025 6.146 20.745 1.000 45.291 109 CYS A C 1
ATOM 801 O O . CYS A 1 111 ? 11.272 6.858 21.721 1.000 47.521 109 CYS A O 1
ATOM 804 N N . PHE A 1 112 ? 11.310 6.500 19.491 1.000 43.476 110 PHE A N 1
ATOM 805 C CA . PHE A 1 112 ? 11.784 7.822 19.143 1.000 43.037 110 PHE A CA 1
ATOM 806 C C . PHE A 1 112 ? 10.624 8.688 18.643 1.000 40.285 110 PHE A C 1
ATOM 807 O O . PHE A 1 112 ? 9.949 8.344 17.678 1.000 39.451 110 PHE A O 1
ATOM 815 N N . VAL A 1 113 ? 10.414 9.823 19.301 1.000 39.738 111 VAL A N 1
ATOM 816 C CA . VAL A 1 113 ? 9.351 10.746 18.946 1.000 40.358 111 VAL A CA 1
ATOM 817 C C . VAL A 1 113 ? 10.006 12.068 18.560 1.000 44.334 111 VAL A C 1
ATOM 818 O O . VAL A 1 113 ? 10.790 12.639 19.332 1.000 40.592 111 VAL A O 1
ATOM 822 N N . ASP A 1 114 ? 9.682 12.504 17.334 1.000 45.472 112 ASP A N 1
ATOM 823 C CA . ASP A 1 114 ? 10.254 13.689 16.727 1.000 44.182 112 ASP A CA 1
ATOM 824 C C . ASP A 1 114 ? 9.112 14.666 16.467 1.000 48.197 112 ASP A C 1
ATOM 825 O O . ASP A 1 114 ? 7.948 14.275 16.622 1.000 41.965 112 ASP A O 1
ATOM 830 N N . ASN A 1 115 ? 9.487 15.922 16.142 1.000 45.559 113 ASN A N 1
ATOM 831 C CA . ASN A 1 115 ? 8.570 17.016 15.856 1.000 44.342 113 ASN A CA 1
ATOM 832 C C . ASN A 1 115 ? 7.752 17.320 17.107 1.000 44.340 113 ASN A C 1
ATOM 833 O O . ASN A 1 115 ? 6.525 17.474 17.062 1.000 42.875 113 ASN A O 1
ATOM 838 N N . ILE A 1 116 ? 8.456 17.366 18.240 1.000 43.874 114 ILE A N 1
ATOM 839 C CA . ILE A 1 116 ? 7.804 17.630 19.507 1.000 48.284 114 ILE A CA 1
ATOM 840 C C . ILE A 1 116 ? 7.857 19.139 19.718 1.000 57.573 114 ILE A C 1
ATOM 841 O O . ILE A 1 116 ? 8.950 19.718 19.822 1.000 52.285 114 ILE A O 1
ATOM 846 N N . PHE A 1 117 ? 6.664 19.748 19.728 1.000 46.327 115 PHE A N 1
ATOM 847 C CA . PHE A 1 117 ? 6.560 21.153 20.072 1.000 48.981 115 PHE A CA 1
ATOM 848 C C . PHE A 1 117 ? 5.115 21.503 20.396 1.000 50.655 115 PHE A C 1
ATOM 849 O O . PHE A 1 117 ? 4.262 21.280 19.544 1.000 45.881 115 PHE A O 1
ATOM 857 N N . PRO A 1 118 ? 4.794 22.072 21.588 1.000 49.469 116 PRO A N 1
ATOM 858 C CA . PRO A 1 118 ? 5.781 22.412 22.623 1.000 43.666 116 PRO A CA 1
ATOM 859 C C . PRO A 1 118 ? 6.344 21.176 23.323 1.000 53.002 116 PRO A C 1
ATOM 860 O O . PRO A 1 118 ? 5.750 20.097 23.225 1.000 52.612 116 PRO A O 1
ATOM 864 N N . PRO A 1 119 ? 7.478 21.287 24.067 1.000 48.009 117 PRO A N 1
ATOM 865 C CA . PRO A 1 119 ? 8.034 20.156 24.819 1.000 42.290 117 PRO A CA 1
ATOM 866 C C . PRO A 1 119 ? 7.269 19.800 26.087 1.000 44.130 117 PRO A C 1
ATOM 867 O O . PRO A 1 119 ? 7.773 19.934 27.194 1.000 47.096 117 PRO A O 1
ATOM 871 N N . VAL A 1 120 ? 6.080 19.248 25.878 1.000 50.782 118 VAL A N 1
ATOM 872 C CA . VAL A 1 120 ? 5.256 18.610 26.890 1.000 52.231 118 VAL A CA 1
ATOM 873 C C . VAL A 1 120 ? 4.717 17.329 26.259 1.000 50.209 118 VAL A C 1
ATOM 874 O O . VAL A 1 120 ? 3.996 17.398 25.258 1.000 47.508 118 VAL A O 1
ATOM 878 N N . ILE A 1 121 ? 5.033 16.157 26.815 1.000 53.635 119 ILE A N 1
ATOM 879 C CA . ILE A 1 121 ? 4.538 14.956 26.147 1.000 57.576 119 ILE A CA 1
ATOM 880 C C . ILE A 1 121 ? 4.391 13.821 27.149 1.000 54.642 119 ILE A C 1
ATOM 881 O O . ILE A 1 121 ? 5.137 13.755 28.117 1.000 55.554 119 ILE A O 1
ATOM 886 N N . ASN A 1 122 ? 3.445 12.924 26.849 1.000 52.098 120 ASN A N 1
ATOM 887 C CA . ASN A 1 122 ? 3.380 11.610 27.455 1.000 54.719 120 ASN A CA 1
ATOM 888 C C . ASN A 1 122 ? 3.783 10.558 26.434 1.000 48.994 120 ASN A C 1
ATOM 889 O O . ASN A 1 122 ? 3.196 10.475 25.353 1.000 47.874 120 ASN A O 1
ATOM 894 N N . ILE A 1 123 ? 4.815 9.785 26.785 1.000 49.804 121 ILE A N 1
ATOM 895 C CA . ILE A 1 123 ? 5.204 8.618 26.014 1.000 51.795 121 ILE A CA 1
ATOM 896 C C . ILE A 1 123 ? 5.167 7.440 26.980 1.000 50.675 121 ILE A C 1
ATOM 897 O O . ILE A 1 123 ? 5.912 7.420 27.962 1.000 45.802 121 ILE A O 1
ATOM 902 N N . THR A 1 124 ? 4.290 6.470 26.710 1.000 52.047 122 THR A N 1
ATOM 903 C CA . THR A 1 124 ? 4.142 5.317 27.590 1.000 60.086 122 THR A CA 1
ATOM 904 C C . THR A 1 124 ? 3.917 4.078 26.728 1.000 57.485 122 THR A C 1
ATOM 905 O O . THR A 1 124 ? 3.445 4.183 25.597 1.000 58.238 122 THR A O 1
ATOM 909 N N . TRP A 1 125 ? 4.247 2.912 27.291 1.000 57.443 123 TRP A N 1
ATOM 910 C CA . TRP A 1 125 ? 4.269 1.664 26.545 1.000 60.922 123 TRP A CA 1
ATOM 911 C C . TRP A 1 125 ? 3.041 0.813 26.844 1.000 60.388 123 TRP A C 1
ATOM 912 O O . TRP A 1 125 ? 2.631 0.705 27.999 1.000 66.152 123 TRP A O 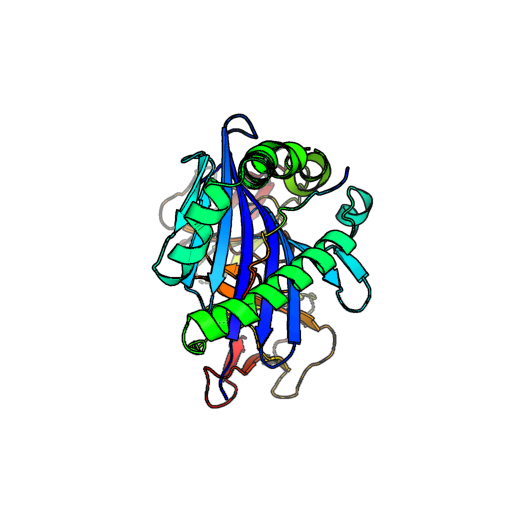1
ATOM 923 N N . LEU A 1 126 ? 2.506 0.165 25.803 1.000 65.232 124 LEU A N 1
ATOM 924 C CA . LEU A 1 126 ? 1.510 -0.890 25.978 1.000 66.057 124 LEU A CA 1
ATOM 925 C C . LEU A 1 126 ? 2.111 -2.262 25.669 1.000 65.541 124 LEU A C 1
ATOM 926 O O . LEU A 1 126 ? 2.751 -2.429 24.630 1.000 63.908 124 LEU A O 1
ATOM 931 N N . ARG A 1 127 ? 1.875 -3.232 26.567 1.000 65.968 125 ARG A N 1
ATOM 932 C CA . ARG A 1 127 ? 2.226 -4.634 26.352 1.000 71.907 125 ARG A CA 1
ATOM 933 C C . ARG A 1 127 ? 0.923 -5.416 26.232 1.000 65.937 125 ARG A C 1
ATOM 934 O O . ARG A 1 127 ? 0.219 -5.601 27.223 1.000 60.109 125 ARG A O 1
ATOM 942 N N . ASN A 1 128 ? 0.599 -5.834 25.006 1.000 64.031 126 ASN A N 1
ATOM 943 C CA . ASN A 1 128 ? -0.729 -6.344 24.702 1.000 69.380 126 ASN A CA 1
ATOM 944 C C . ASN A 1 128 ? -1.752 -5.472 25.423 1.000 65.901 126 ASN A C 1
ATOM 945 O O . ASN A 1 128 ? -2.597 -5.997 26.126 1.000 68.353 126 ASN A O 1
ATOM 950 N N . SER A 1 129 ? -1.601 -4.145 25.320 1.000 65.635 127 SER A N 1
ATOM 951 C CA . SER A 1 129 ? -2.657 -3.187 25.627 1.000 62.858 127 SER A CA 1
ATOM 952 C C . SER A 1 129 ? -2.785 -2.870 27.110 1.000 64.109 127 SER A C 1
ATOM 953 O O . SER A 1 129 ? -3.711 -2.147 27.458 1.000 84.450 127 SER A O 1
ATOM 956 N N . LYS A 1 130 ? -1.913 -3.373 27.989 1.000 69.531 128 LYS A N 1
ATOM 957 C CA . LYS A 1 130 ? -1.907 -2.865 29.361 1.000 74.970 128 LYS A CA 1
ATOM 958 C C . LYS A 1 130 ? -0.706 -1.927 29.516 1.000 80.065 128 LYS A C 1
ATOM 959 O O . LYS A 1 130 ? 0.315 -2.119 28.866 1.000 87.441 128 LYS A O 1
ATOM 961 N N . SER A 1 131 ? -0.853 -0.876 30.335 1.000 82.073 129 SER A N 1
ATOM 962 C CA . SER A 1 131 ? 0.210 0.091 30.551 1.000 76.632 129 SER A CA 1
ATOM 963 C C . SER A 1 131 ? 1.396 -0.621 31.195 1.000 78.779 129 SER A C 1
ATOM 964 O O . SER A 1 131 ? 1.208 -1.419 32.101 1.000 81.568 129 SER A O 1
ATOM 966 N N . VAL A 1 132 ? 2.616 -0.336 30.735 1.000 70.864 130 VAL A N 1
ATOM 967 C CA . VAL A 1 132 ? 3.772 -1.032 31.262 1.000 70.576 130 VAL A CA 1
ATOM 968 C C . VAL A 1 132 ? 4.688 0.005 31.883 1.000 72.540 130 VAL A C 1
ATOM 969 O O . VAL A 1 132 ? 5.488 0.597 31.178 1.000 84.261 130 VAL A O 1
ATOM 971 N N . ALA A 1 133 ? 4.567 0.194 33.197 1.000 68.172 131 ALA A N 1
ATOM 972 C CA . ALA A 1 133 ? 5.424 1.106 33.932 1.000 72.538 131 ALA A CA 1
ATOM 973 C C . ALA A 1 133 ? 6.830 0.541 34.146 1.000 72.522 131 ALA A C 1
ATOM 974 O O . ALA A 1 133 ? 7.796 1.292 34.245 1.000 78.927 131 ALA A O 1
ATOM 976 N N . ASP A 1 134 ? 6.951 -0.779 34.255 1.000 69.335 132 ASP A N 1
ATOM 977 C CA . ASP A 1 134 ? 8.179 -1.385 34.748 1.000 69.608 132 ASP A CA 1
ATOM 978 C C . ASP A 1 134 ? 9.238 -1.412 33.645 1.000 64.735 132 ASP A C 1
ATOM 979 O O . ASP A 1 134 ? 8.916 -1.622 32.481 1.000 70.821 132 ASP A O 1
ATOM 980 N N . GLY A 1 135 ? 10.499 -1.206 34.048 1.000 61.794 133 GLY A N 1
ATOM 981 C CA . GLY A 1 135 ? 11.656 -1.200 33.163 1.000 66.388 133 GLY A CA 1
ATOM 982 C C . GLY A 1 135 ? 11.564 -0.129 32.073 1.000 70.394 133 GLY A C 1
ATOM 983 O O . GLY A 1 135 ? 12.046 -0.370 30.968 1.000 73.110 133 GLY A O 1
ATOM 984 N N . VAL A 1 136 ? 10.960 1.037 32.389 1.000 58.311 134 VAL A N 1
ATOM 985 C CA . VAL A 1 136 ? 10.810 2.136 31.439 1.000 56.549 134 VAL A CA 1
ATOM 986 C C . VAL A 1 136 ? 11.638 3.356 31.844 1.000 54.184 134 VAL A C 1
ATOM 987 O O . VAL A 1 136 ? 11.463 3.866 32.939 1.000 53.982 134 VAL A O 1
ATOM 991 N N . TYR A 1 137 ? 12.461 3.862 30.914 1.000 50.923 135 TYR A N 1
ATOM 992 C CA . TYR A 1 137 ? 13.281 5.053 31.107 1.000 48.180 135 TYR A CA 1
ATOM 993 C C . TYR A 1 137 ? 13.074 5.980 29.910 1.000 48.712 135 TYR A C 1
ATOM 994 O O . TYR A 1 137 ? 12.812 5.522 28.807 1.000 50.913 135 TYR A O 1
ATOM 996 N N . GLU A 1 138 ? 13.188 7.291 30.139 1.000 48.857 136 GLU A N 1
ATOM 997 C CA . GLU A 1 138 ? 12.969 8.293 29.113 1.000 47.695 136 GLU A CA 1
ATOM 998 C C . GLU A 1 138 ? 14.156 9.259 29.119 1.000 48.432 136 GLU A C 1
ATOM 999 O O . GLU A 1 138 ? 14.820 9.420 30.128 1.000 43.088 136 GLU A O 1
ATOM 1005 N N . THR A 1 139 ? 14.441 9.872 27.975 1.000 44.110 137 THR A N 1
ATOM 1006 C CA . THR A 1 139 ? 15.460 10.897 27.877 1.000 43.120 137 THR A CA 1
ATOM 1007 C C . THR A 1 139 ? 14.818 12.259 28.096 1.000 44.237 137 THR A C 1
ATOM 1008 O O . THR A 1 139 ? 13.593 12.397 28.104 1.000 40.565 137 THR A O 1
ATOM 1012 N N . SER A 1 140 ? 15.704 13.243 28.268 1.000 39.775 138 SER A N 1
ATOM 1013 C CA . SER A 1 140 ? 15.396 14.649 28.171 1.000 38.572 138 SER A CA 1
ATOM 1014 C C . SER A 1 140 ? 14.888 14.934 26.755 1.000 48.479 138 SER A C 1
ATOM 1015 O O . SER A 1 140 ? 14.967 14.048 25.892 1.000 48.331 138 SER A O 1
ATOM 1018 N N . PHE A 1 141 ? 14.350 16.152 26.541 1.000 44.568 139 PHE A N 1
ATOM 1019 C CA . PHE A 1 141 ? 14.061 16.658 25.211 1.000 43.428 139 PHE A CA 1
ATOM 1020 C C . PHE A 1 141 ? 15.358 17.147 24.575 1.000 42.701 139 PHE A C 1
ATOM 1021 O O . PHE A 1 141 ? 16.063 17.985 25.144 1.000 45.619 139 PHE A O 1
ATOM 1029 N N . PHE A 1 142 ? 15.651 16.616 23.388 1.000 41.628 140 PHE A N 1
ATOM 1030 C CA . PHE A 1 142 ? 16.818 17.015 22.625 1.000 39.815 140 PHE A CA 1
ATOM 1031 C C . PHE A 1 142 ? 16.367 18.064 21.633 1.000 41.646 140 PHE A C 1
ATOM 1032 O O . PHE A 1 142 ? 15.253 17.964 21.126 1.000 40.114 140 PHE A O 1
ATOM 1040 N N . VAL A 1 143 ? 17.258 19.010 21.338 1.000 45.811 141 VAL A N 1
ATOM 1041 C CA . VAL A 1 143 ? 16.945 20.117 20.452 1.000 45.520 141 VAL A CA 1
ATOM 1042 C C . VAL A 1 143 ? 17.055 19.679 18.996 1.000 44.248 141 VAL A C 1
ATOM 1043 O O . VAL A 1 143 ? 17.902 18.872 18.636 1.000 46.140 141 VAL A O 1
ATOM 1047 N N . ASN A 1 144 ? 16.175 20.240 18.165 1.000 44.988 142 ASN A N 1
ATOM 1048 C CA . ASN A 1 144 ? 16.210 20.046 16.726 1.000 47.416 142 ASN A CA 1
ATOM 1049 C C . ASN A 1 144 ? 16.564 21.385 16.094 1.000 46.645 142 ASN A C 1
ATOM 1050 O O . ASN A 1 144 ? 16.242 22.423 16.667 1.000 49.316 142 ASN A O 1
ATOM 1055 N N . ARG A 1 145 ? 17.152 21.347 14.887 1.000 50.796 143 ARG A N 1
ATOM 1056 C CA . ARG A 1 145 ? 17.612 22.547 14.203 1.000 44.287 143 ARG A CA 1
ATOM 1057 C C . ARG A 1 145 ? 16.429 23.450 13.846 1.000 42.748 143 ARG A C 1
ATOM 1058 O O . ARG A 1 145 ? 16.629 24.632 13.691 1.000 48.011 143 ARG A O 1
ATOM 1060 N N . ASP A 1 146 ? 15.188 22.949 13.803 1.000 41.371 144 ASP A N 1
ATOM 1061 C CA . ASP A 1 146 ? 14.034 23.809 13.593 1.000 38.739 144 ASP A CA 1
ATOM 1062 C C . ASP A 1 146 ? 13.358 24.204 14.903 1.000 44.831 144 ASP A C 1
ATOM 1063 O O . ASP A 1 146 ? 12.209 24.687 14.894 1.000 43.637 144 ASP A O 1
ATOM 1068 N N . TYR A 1 147 ? 14.033 23.921 16.031 1.000 43.335 145 TYR A N 1
ATOM 1069 C CA . TYR A 1 147 ? 13.633 24.383 17.359 1.000 43.832 145 TYR A CA 1
ATOM 1070 C C . TYR A 1 147 ? 12.406 23.625 17.894 1.000 47.010 145 TYR A C 1
ATOM 1071 O O . TYR A 1 147 ? 11.864 23.977 18.934 1.000 46.800 145 TYR A O 1
ATOM 1080 N N . SER A 1 148 ? 11.982 22.536 17.240 1.000 51.660 146 SER A N 1
ATOM 1081 C CA . SER A 1 148 ? 11.237 21.490 17.929 1.000 48.514 146 SER A CA 1
ATOM 1082 C C . SER A 1 148 ? 12.204 20.577 18.692 1.000 41.905 146 SER A C 1
ATOM 1083 O O . SER A 1 148 ? 13.427 20.746 18.647 1.000 36.800 146 SER A O 1
ATOM 1086 N N . PHE A 1 149 ? 11.625 19.576 19.351 1.000 43.444 147 PHE A N 1
ATOM 1087 C CA . PHE A 1 149 ? 12.384 18.627 20.145 1.000 45.606 147 PHE A CA 1
ATOM 1088 C C . PHE A 1 149 ? 12.143 17.189 19.698 1.000 52.348 147 PHE A C 1
ATOM 1089 O O . PHE A 1 149 ? 11.106 16.880 19.076 1.000 40.424 147 PHE A O 1
ATOM 1097 N N . HIS A 1 150 ? 13.107 16.323 20.075 1.000 46.578 148 HIS A N 1
ATOM 1098 C CA . HIS A 1 150 ? 12.846 14.895 20.074 1.000 49.237 148 HIS A CA 1
ATOM 1099 C C . HIS A 1 150 ? 13.105 14.317 21.464 1.000 47.558 148 HIS A C 1
ATOM 1100 O O . HIS A 1 150 ? 13.818 14.905 22.278 1.000 48.168 148 HIS A O 1
ATOM 1107 N N . LYS A 1 151 ? 12.516 13.140 21.696 1.000 41.043 149 LYS A N 1
ATOM 1108 C CA . LYS A 1 151 ? 12.672 12.441 22.954 1.000 45.460 149 LYS A CA 1
ATOM 1109 C C . LYS A 1 151 ? 12.559 10.937 22.706 1.000 47.214 149 LYS A C 1
ATOM 1110 O O . LYS A 1 151 ? 11.765 10.506 21.868 1.000 50.225 149 LYS A O 1
ATOM 1116 N N . LEU A 1 152 ? 13.364 10.141 23.426 1.000 45.220 150 LEU A N 1
ATOM 1117 C CA . LEU A 1 152 ? 13.291 8.691 23.300 1.000 45.441 150 LEU A CA 1
ATOM 1118 C C . LEU A 1 152 ? 12.739 8.076 24.585 1.000 45.591 150 LEU A C 1
ATOM 1119 O O . LEU A 1 152 ? 13.062 8.528 25.693 1.000 42.370 150 LEU A O 1
ATOM 1124 N N . SER A 1 153 ? 11.865 7.069 24.410 1.000 42.554 151 SER A N 1
ATOM 1125 C CA . SER A 1 153 ? 11.529 6.164 25.500 1.000 41.778 151 SER A CA 1
ATOM 1126 C C . SER A 1 153 ? 12.081 4.764 25.227 1.000 40.457 151 SER A C 1
ATOM 1127 O O . SER A 1 153 ? 12.225 4.346 24.080 1.000 45.075 151 SER A O 1
ATOM 1130 N N . TYR A 1 154 ? 12.452 4.090 26.315 1.000 37.247 152 TYR A N 1
ATOM 1131 C CA . TYR A 1 154 ? 13.035 2.763 26.300 1.000 42.180 152 TYR A CA 1
ATOM 1132 C C . TYR A 1 154 ? 12.210 1.832 27.184 1.000 46.612 152 TYR A C 1
ATOM 1133 O O . TYR A 1 154 ? 11.898 2.164 28.333 1.000 46.040 152 TYR A O 1
ATOM 1142 N N . LEU A 1 155 ? 11.921 0.639 26.650 1.000 48.316 153 LEU A N 1
ATOM 1143 C CA . LEU A 1 155 ? 11.294 -0.444 27.394 1.000 47.069 153 LEU A CA 1
ATOM 1144 C C . LEU A 1 155 ? 12.179 -1.688 27.360 1.000 43.268 153 LEU A C 1
ATOM 1145 O O . LEU A 1 155 ? 12.467 -2.220 26.288 1.000 44.364 153 LEU A O 1
ATOM 1150 N N . THR A 1 156 ? 12.622 -2.188 28.508 1.000 44.674 154 THR A N 1
ATOM 1151 C CA . THR A 1 156 ? 13.341 -3.453 28.457 1.000 48.689 154 THR A CA 1
ATOM 1152 C C . THR A 1 156 ? 12.307 -4.575 28.362 1.000 48.121 154 THR A C 1
ATOM 1153 O O . THR A 1 156 ? 11.198 -4.436 28.857 1.000 51.730 154 THR A O 1
ATOM 1157 N N . PHE A 1 157 ? 12.625 -5.629 27.604 1.000 49.104 155 PHE A N 1
ATOM 1158 C CA . PHE A 1 157 ? 11.694 -6.727 27.417 1.000 50.624 155 PHE A CA 1
ATOM 1159 C C . PHE A 1 157 ? 12.463 -8.001 27.055 1.000 52.823 155 PHE A C 1
ATOM 1160 O O . PHE A 1 157 ? 13.623 -7.954 26.625 1.000 41.415 155 PHE A O 1
ATOM 1168 N N . ILE A 1 158 ? 11.773 -9.132 27.287 1.000 57.941 156 ILE A N 1
ATOM 1169 C CA . ILE A 1 158 ? 12.157 -10.453 26.817 1.000 55.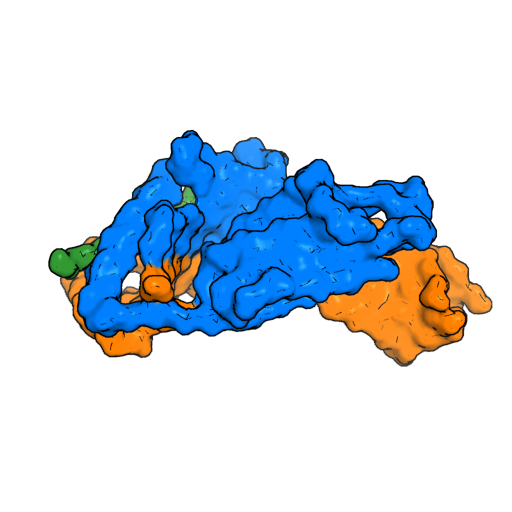615 156 ILE A CA 1
ATOM 1170 C C . ILE A 1 158 ? 11.338 -10.726 25.562 1.000 56.526 156 ILE A C 1
ATOM 1171 O O . ILE A 1 158 ? 10.116 -10.849 25.652 1.000 52.786 156 ILE A O 1
ATOM 1176 N N . PRO A 1 159 ? 11.952 -10.839 24.364 1.000 52.258 157 PRO A N 1
ATOM 1177 C CA . PRO A 1 159 ? 11.175 -11.089 23.152 1.000 54.451 157 PRO A CA 1
ATOM 1178 C C . PRO A 1 159 ? 10.335 -12.353 23.308 1.000 56.589 157 PRO A C 1
ATOM 1179 O O . PRO A 1 159 ? 10.689 -13.252 24.057 1.000 64.937 157 PRO A O 1
ATOM 1183 N N . SER A 1 160 ? 9.232 -12.429 22.566 1.000 66.548 158 SER A N 1
ATOM 1184 C CA . SER A 1 160 ? 8.272 -13.506 22.726 1.000 69.256 158 SER A CA 1
ATOM 1185 C C . SER A 1 160 ? 7.365 -13.578 21.504 1.000 73.284 158 SER A C 1
ATOM 1186 O O . SER A 1 160 ? 6.922 -12.542 21.017 1.000 75.710 158 SER A O 1
ATOM 1189 N N . ASP A 1 161 ? 7.045 -14.803 21.053 1.000 83.763 159 ASP A N 1
ATOM 1190 C CA . ASP A 1 161 ? 6.125 -14.989 19.937 1.000 75.211 159 ASP A CA 1
ATOM 1191 C C . ASP A 1 161 ? 4.761 -14.414 20.310 1.000 68.966 159 ASP A C 1
ATOM 1192 O O . ASP A 1 161 ? 4.003 -14.033 19.431 1.000 78.491 159 ASP A O 1
ATOM 1194 N N . ASP A 1 162 ? 4.489 -14.287 21.615 1.000 67.564 160 ASP A N 1
ATOM 1195 C CA . ASP A 1 162 ? 3.132 -14.171 22.111 1.000 72.491 160 ASP A CA 1
ATOM 1196 C C . ASP A 1 162 ? 2.805 -12.735 22.544 1.000 78.180 160 ASP A C 1
ATOM 1197 O O . ASP A 1 162 ? 1.685 -12.479 22.975 1.000 82.426 160 ASP A O 1
ATOM 1200 N N . ASP A 1 163 ? 3.740 -11.781 22.399 1.000 83.486 161 ASP A N 1
ATOM 1201 C CA . ASP A 1 163 ? 3.560 -10.435 22.940 1.000 78.730 161 ASP A CA 1
ATOM 1202 C C . ASP A 1 163 ? 3.480 -9.389 21.821 1.000 76.548 161 ASP A C 1
ATOM 1203 O O . ASP A 1 163 ? 4.282 -9.439 20.896 1.000 72.757 161 ASP A O 1
ATOM 1208 N N . ILE A 1 164 ? 2.511 -8.452 21.926 1.000 75.365 162 ILE A N 1
ATOM 1209 C CA . ILE A 1 164 ? 2.360 -7.297 21.036 1.000 69.608 162 ILE A CA 1
ATOM 1210 C C . ILE A 1 164 ? 2.744 -6.020 21.805 1.000 57.384 162 ILE A C 1
ATOM 1211 O O . ILE A 1 164 ? 2.522 -5.899 23.009 1.000 52.498 162 ILE A O 1
ATOM 1213 N N . TYR A 1 165 ? 3.357 -5.050 21.125 1.000 62.442 163 TYR A N 1
ATOM 1214 C CA . TYR A 1 165 ? 3.799 -3.835 21.807 1.000 58.439 163 TYR A CA 1
ATOM 1215 C C . TYR A 1 165 ? 3.326 -2.580 21.087 1.000 50.778 163 TYR A C 1
ATOM 1216 O O . TYR A 1 165 ? 3.245 -2.547 19.862 1.000 51.595 163 TYR A O 1
ATOM 1225 N N . ASP A 1 166 ? 3.005 -1.547 21.871 1.000 52.090 164 ASP A N 1
ATOM 1226 C CA . ASP A 1 166 ? 2.761 -0.229 21.302 1.000 52.514 164 ASP A CA 1
ATOM 1227 C C . ASP A 1 166 ? 3.470 0.840 22.117 1.000 49.533 164 ASP A C 1
ATOM 1228 O O . ASP A 1 166 ? 3.531 0.787 23.355 1.000 48.073 164 ASP A O 1
ATOM 1233 N N . CYS A 1 167 ? 3.982 1.806 21.362 1.000 49.341 165 CYS A N 1
ATOM 1234 C CA . CYS A 1 167 ? 4.322 3.122 21.867 1.000 52.334 165 CYS A CA 1
ATOM 1235 C C . CYS A 1 167 ? 3.131 4.084 21.699 1.000 51.054 165 CYS A C 1
ATOM 1236 O O . CYS A 1 167 ? 2.740 4.386 20.576 1.000 50.252 165 CYS A O 1
ATOM 1239 N N . LYS A 1 168 ? 2.574 4.598 22.802 1.000 52.164 166 LYS A N 1
ATOM 1240 C CA . LYS A 1 168 ? 1.483 5.574 22.745 1.000 58.624 166 LYS A CA 1
ATOM 1241 C C . LYS A 1 168 ? 1.976 6.967 23.163 1.000 51.289 166 LYS A C 1
ATOM 1242 O O . LYS A 1 168 ? 2.517 7.173 24.255 1.000 51.291 166 LYS A O 1
ATOM 1244 N N . VAL A 1 169 ? 1.743 7.927 22.272 1.000 53.608 167 VAL A N 1
ATOM 1245 C CA . VAL A 1 169 ? 2.224 9.288 22.405 1.000 61.163 167 VAL A CA 1
ATOM 1246 C C . VAL A 1 169 ? 0.986 10.176 22.590 1.000 64.241 167 VAL A C 1
ATOM 1247 O O . VAL A 1 169 ? 0.099 10.175 21.734 1.000 60.188 167 VAL A O 1
ATOM 1249 N N . GLU A 1 170 ? 0.899 10.864 23.742 1.000 58.228 168 GLU A N 1
ATOM 1250 C CA . GLU A 1 170 ? -0.124 11.878 23.971 1.000 68.754 168 GLU A CA 1
ATOM 1251 C C . GLU A 1 170 ? 0.520 13.274 23.911 1.000 72.110 168 GLU A C 1
ATOM 1252 O O . GLU A 1 170 ? 1.469 13.562 24.664 1.000 63.227 168 GLU A O 1
ATOM 1255 N N . HIS A 1 171 ? -0.014 14.130 23.016 1.000 64.975 169 HIS A N 1
ATOM 1256 C CA . HIS A 1 171 ? 0.464 15.498 22.817 1.000 66.908 169 HIS A CA 1
ATOM 1257 C C . HIS A 1 171 ? -0.687 16.427 22.426 1.000 69.725 169 HIS A C 1
ATOM 1258 O O . HIS A 1 171 ? -1.515 16.046 21.606 1.000 65.107 169 HIS A O 1
ATOM 1265 N N . TRP A 1 172 ? -0.662 17.676 22.930 1.000 65.660 170 TRP A N 1
ATOM 1266 C CA . TRP A 1 172 ? -1.641 18.701 22.565 1.000 52.971 170 TRP A CA 1
ATOM 1267 C C . TRP A 1 172 ? -1.839 18.793 21.064 1.000 49.128 170 TRP A C 1
ATOM 1268 O O . TRP A 1 172 ? -2.946 19.048 20.630 1.000 51.071 170 TRP A O 1
ATOM 1279 N N . GLY A 1 173 ? -0.774 18.569 20.282 1.000 54.374 171 GLY A N 1
ATOM 1280 C CA . GLY A 1 173 ? -0.857 18.537 18.824 1.000 52.212 171 GLY A CA 1
ATOM 1281 C C . GLY A 1 173 ? -1.664 17.348 18.277 1.000 62.254 171 GLY A C 1
ATOM 1282 O O . GLY A 1 173 ? -1.842 17.240 17.061 1.000 54.680 171 GLY A O 1
ATOM 1283 N N . LEU A 1 174 ? -2.140 16.462 19.175 1.000 62.263 172 LEU A N 1
ATOM 1284 C CA . LEU A 1 174 ? -2.913 15.280 18.816 1.000 65.887 172 LEU A CA 1
ATOM 1285 C C . LEU A 1 174 ? -4.187 15.295 19.649 1.000 65.577 172 LEU A C 1
ATOM 1286 O O . LEU A 1 174 ? -4.147 15.562 20.852 1.000 64.181 172 LEU A O 1
ATOM 1291 N N . GLU A 1 175 ? -5.316 14.964 19.022 1.000 65.186 173 GLU A N 1
ATOM 1292 C CA . GLU A 1 175 ? -6.582 15.094 19.723 1.000 68.204 173 GLU A CA 1
ATOM 1293 C C . GLU A 1 175 ? -6.700 14.050 20.840 1.000 71.395 173 GLU A C 1
ATOM 1294 O O . GLU A 1 175 ? -7.166 14.361 21.942 1.000 65.377 173 GLU A O 1
ATOM 1300 N N . GLU A 1 176 ? -6.336 12.801 20.519 1.000 76.839 174 GLU A N 1
ATOM 1301 C CA . GLU A 1 176 ? -6.371 11.691 21.463 1.000 71.435 174 GLU A CA 1
ATOM 1302 C C . GLU A 1 176 ? -5.074 10.894 21.324 1.000 65.583 174 GLU A C 1
ATOM 1303 O O . GLU A 1 176 ? -4.474 10.853 20.243 1.000 66.207 174 GLU A O 1
ATOM 1309 N N . PRO A 1 177 ? -4.595 10.230 22.404 1.000 68.983 175 PRO A N 1
ATOM 1310 C CA . PRO A 1 177 ? -3.309 9.536 22.335 1.000 69.433 175 PRO A CA 1
ATOM 1311 C C . PRO A 1 177 ? -3.263 8.648 21.090 1.000 62.162 175 PRO A C 1
ATOM 1312 O O . PRO A 1 177 ? -4.291 8.185 20.608 1.000 73.620 175 PRO A O 1
ATOM 1316 N N . VAL A 1 178 ? -2.058 8.469 20.552 1.000 65.956 176 VAL A N 1
ATOM 1317 C CA . VAL A 1 178 ? -1.833 7.704 19.340 1.000 67.459 176 VAL A CA 1
ATOM 1318 C C . VAL A 1 178 ? -0.825 6.569 19.578 1.000 69.080 176 VAL A C 1
ATOM 1319 O O . VAL A 1 178 ? 0.204 6.760 20.220 1.000 64.997 176 VAL A O 1
ATOM 1323 N N . LEU A 1 179 ? -1.145 5.387 19.030 1.000 64.143 177 LEU A N 1
ATOM 1324 C CA . LEU A 1 179 ? -0.403 4.166 19.264 1.000 57.548 177 LEU A CA 1
ATOM 1325 C C . LEU A 1 179 ? 0.502 3.874 18.067 1.000 60.438 177 LEU A C 1
ATOM 1326 O O . LEU A 1 179 ? 0.039 3.859 16.934 1.000 57.726 177 LEU A O 1
ATOM 1328 N N . LYS A 1 180 ? 1.804 3.656 18.325 1.000 57.644 178 LYS A N 1
ATOM 1329 C CA . LYS A 1 180 ? 2.734 3.174 17.311 1.000 60.128 178 LYS A CA 1
ATOM 1330 C C . LYS A 1 180 ? 3.079 1.708 17.593 1.000 63.692 178 LYS A C 1
ATOM 1331 O O . LYS A 1 180 ? 3.596 1.402 18.673 1.000 60.604 178 LYS A O 1
ATOM 1337 N N . HIS A 1 181 ? 2.780 0.820 16.626 1.000 66.196 179 HIS A N 1
ATOM 1338 C CA . HIS A 1 181 ? 2.732 -0.625 16.839 1.000 62.811 179 HIS A CA 1
ATOM 1339 C C . HIS A 1 181 ? 4.055 -1.263 16.412 1.000 60.043 179 HIS A C 1
ATOM 1340 O O . HIS A 1 181 ? 4.660 -0.866 15.425 1.000 55.880 179 HIS A O 1
ATOM 1342 N N . TRP A 1 182 ? 4.510 -2.273 17.159 1.000 65.039 180 TRP A N 1
ATOM 1343 C CA . TRP A 1 182 ? 5.703 -3.006 16.765 1.000 72.876 180 TRP A CA 1
ATOM 1344 C C . TRP A 1 182 ? 5.545 -4.495 17.086 1.000 78.560 180 TRP A C 1
ATOM 1345 O O . TRP A 1 182 ? 5.003 -4.864 18.134 1.000 78.891 180 TRP A O 1
ATOM 1356 N N . GLU A 1 183 ? 6.025 -5.340 16.157 1.000 84.643 181 GLU A N 1
ATOM 1357 C CA . GLU A 1 183 ? 6.076 -6.786 16.345 1.000 84.363 181 GLU A CA 1
ATOM 1358 C C . GLU A 1 183 ? 7.112 -7.351 15.360 1.000 77.565 181 GLU A C 1
ATOM 1359 O O . GLU A 1 183 ? 8.296 -7.362 15.743 1.000 74.814 181 GLU A O 1
ATOM 1361 N N . GLU B 2 29 ? -5.589 27.927 27.389 1.000 99.246 4 GLU B N 1
ATOM 1362 C CA . GLU B 2 29 ? -4.772 26.930 26.643 1.000 97.318 4 GLU B CA 1
ATOM 1363 C C . GLU B 2 29 ? -3.623 27.619 25.890 1.000 91.388 4 GLU B C 1
ATOM 1364 O O . GLU B 2 29 ? -3.122 27.064 24.910 1.000 100.492 4 GLU B O 1
ATOM 1367 N N . ARG B 2 30 ? -3.191 28.817 26.327 1.000 76.729 5 ARG B N 1
ATOM 1368 C CA . ARG B 2 30 ? -2.089 29.515 25.664 1.000 71.632 5 ARG B CA 1
ATOM 1369 C C . ARG B 2 30 ? -0.768 29.098 26.327 1.000 64.237 5 ARG B C 1
ATOM 1370 O O . ARG B 2 30 ? -0.654 29.091 27.559 1.000 66.438 5 ARG B O 1
ATOM 1372 N N . HIS B 2 31 ? 0.214 28.703 25.499 1.000 50.169 6 HIS B N 1
ATOM 1373 C CA . HIS B 2 31 ? 1.450 28.103 25.990 1.000 53.358 6 HIS B CA 1
ATOM 1374 C C . HIS B 2 31 ? 2.635 28.843 25.389 1.000 45.147 6 HIS B C 1
ATOM 1375 O O . HIS B 2 31 ? 2.583 29.240 24.231 1.000 45.178 6 HIS B O 1
ATOM 1382 N N . PHE B 2 32 ? 3.701 29.025 26.175 1.000 43.706 7 PHE B N 1
ATOM 1383 C CA . PHE B 2 32 ? 4.835 29.812 25.706 1.000 49.915 7 PHE B CA 1
ATOM 1384 C C . PHE B 2 32 ? 6.130 29.073 25.987 1.000 48.891 7 PHE B C 1
ATOM 1385 O O . PHE B 2 32 ? 6.303 28.506 27.064 1.000 53.169 7 PHE B O 1
ATOM 1393 N N . VAL B 2 33 ? 7.051 29.145 25.027 1.000 47.062 8 VAL B N 1
ATOM 1394 C CA . VAL B 2 33 ? 8.290 28.411 25.151 1.000 48.290 8 VAL B CA 1
ATOM 1395 C C . VAL B 2 33 ? 9.427 29.372 24.834 1.000 47.174 8 VAL B C 1
ATOM 1396 O O . VAL B 2 33 ? 9.343 30.122 23.874 1.000 52.871 8 VAL B O 1
ATOM 1400 N N . TYR B 2 34 ? 10.489 29.307 25.639 1.000 45.770 9 TYR B N 1
ATOM 1401 C CA . TYR B 2 34 ? 11.697 30.081 25.406 1.000 45.459 9 TYR B CA 1
ATOM 1402 C C . TYR B 2 34 ? 12.862 29.096 25.406 1.000 44.887 9 TYR B C 1
ATOM 1403 O O . TYR B 2 34 ? 12.834 28.157 26.205 1.000 43.771 9 TYR B O 1
ATOM 1412 N N . GLN B 2 35 ? 13.857 29.338 24.533 1.000 39.020 10 GLN B N 1
ATOM 1413 C CA . GLN B 2 35 ? 15.051 28.519 24.472 1.000 39.847 10 GLN B CA 1
ATOM 1414 C C . GLN B 2 35 ? 16.275 29.411 24.295 1.000 44.821 10 GLN B C 1
ATOM 1415 O O . GLN B 2 35 ? 16.262 30.355 23.501 1.000 41.423 10 GLN B O 1
ATOM 1421 N N . PHE B 2 36 ? 17.298 29.123 25.106 1.000 38.668 11 PHE B N 1
ATOM 1422 C CA . PHE B 2 36 ? 18.614 29.717 24.983 1.000 36.869 11 PHE B CA 1
ATOM 1423 C C . PHE B 2 36 ? 19.595 28.575 24.751 1.000 41.278 11 PHE B C 1
ATOM 1424 O O . PHE B 2 36 ? 19.539 27.564 25.458 1.000 45.059 11 PHE B O 1
ATOM 1432 N N . MET B 2 37 ? 20.514 28.748 23.800 1.000 41.119 12 MET B N 1
ATOM 1433 C CA . MET B 2 37 ? 21.558 27.763 23.656 1.000 41.541 12 MET B CA 1
ATOM 1434 C C . MET B 2 37 ? 22.867 28.419 23.258 1.000 38.056 12 MET B C 1
ATOM 1435 O O . MET B 2 37 ? 22.867 29.414 22.565 1.000 40.344 12 MET B O 1
ATOM 1440 N N . GLY B 2 38 ? 23.972 27.827 23.724 1.000 37.086 13 GLY B N 1
ATOM 1441 C CA . GLY B 2 38 ? 25.301 28.186 23.282 1.000 37.705 13 GLY B CA 1
ATOM 1442 C C . GLY B 2 38 ? 25.909 27.035 22.503 1.000 41.839 13 GLY B C 1
ATOM 1443 O O . GLY B 2 38 ? 26.251 26.025 23.098 1.000 45.343 13 GLY B O 1
ATOM 1444 N N . GLU B 2 39 ? 26.074 27.220 21.181 1.000 47.933 14 GLU B N 1
ATOM 1445 C CA . GLU B 2 39 ? 26.534 26.168 20.294 1.000 42.202 14 GLU B CA 1
ATOM 1446 C C . GLU B 2 39 ? 27.953 26.450 19.827 1.000 44.505 14 GLU B C 1
ATOM 1447 O O . GLU B 2 39 ? 28.227 27.507 19.276 1.000 44.924 14 GLU B O 1
ATOM 1453 N N . CYS B 2 40 ? 28.813 25.444 20.004 1.000 43.419 15 CYS B N 1
ATOM 1454 C CA . CYS B 2 40 ? 30.202 25.483 19.606 1.000 41.343 15 CYS B CA 1
ATOM 1455 C C . CYS B 2 40 ? 30.434 24.516 18.438 1.000 39.227 15 CYS B C 1
ATOM 1456 O O . CYS B 2 40 ? 30.282 23.310 18.607 1.000 46.657 15 CYS B O 1
ATOM 1459 N N . TYR B 2 41 ? 30.827 25.041 17.267 1.000 40.544 16 TYR B N 1
ATOM 1460 C CA . TYR B 2 41 ? 31.125 24.245 16.081 1.000 39.922 16 TYR B CA 1
ATOM 1461 C C . TYR B 2 41 ? 32.637 24.085 15.919 1.000 40.372 16 TYR B C 1
ATOM 1462 O O . TYR B 2 41 ? 33.334 25.078 15.774 1.000 36.289 16 TYR B O 1
ATOM 1471 N N . PHE B 2 42 ? 33.126 22.838 15.945 1.000 42.035 17 PHE B N 1
ATOM 1472 C CA . PHE B 2 42 ? 34.558 22.568 15.901 1.000 42.594 17 PHE B CA 1
ATOM 1473 C C . PHE B 2 42 ? 34.934 21.821 14.623 1.000 45.805 17 PHE B C 1
ATOM 1474 O O . PHE B 2 42 ? 34.273 20.849 14.278 1.000 45.637 17 PHE B O 1
ATOM 1482 N N . THR B 2 43 ? 35.980 22.306 13.937 1.000 48.812 18 THR B N 1
ATOM 1483 C CA . THR B 2 43 ? 36.573 21.671 12.771 1.000 50.740 18 THR B CA 1
ATOM 1484 C C . THR B 2 43 ? 38.062 21.491 13.018 1.000 54.768 18 THR B C 1
ATOM 1485 O O . THR B 2 43 ? 38.726 22.411 13.491 1.000 55.119 18 THR B O 1
ATOM 1488 N N . ASN B 2 44 ? 38.567 20.300 12.670 1.000 54.748 19 ASN B N 1
ATOM 1489 C CA . ASN B 2 44 ? 39.941 19.928 12.952 1.000 58.638 19 ASN B CA 1
ATOM 1490 C C . ASN B 2 44 ? 40.221 20.366 14.387 1.000 53.604 19 ASN B C 1
ATOM 1491 O O . ASN B 2 44 ? 41.105 21.170 14.659 1.000 61.758 19 ASN B O 1
ATOM 1493 N N . GLY B 2 45 ? 39.433 19.794 15.302 1.000 56.031 20 GLY B N 1
ATOM 1494 C CA . GLY B 2 45 ? 39.510 20.100 16.719 1.000 50.756 20 GLY B CA 1
ATOM 1495 C C . GLY B 2 45 ? 39.077 21.533 17.006 1.000 49.537 20 GLY B C 1
ATOM 1496 O O . GLY B 2 45 ? 38.018 21.972 16.558 1.000 51.187 20 GLY B O 1
ATOM 1497 N N . THR B 2 46 ? 39.949 22.245 17.730 1.000 49.338 21 THR B N 1
ATOM 1498 C CA . THR B 2 46 ? 39.767 23.649 18.040 1.000 51.231 21 THR B CA 1
ATOM 1499 C C . THR B 2 46 ? 40.646 24.525 17.145 1.000 54.043 21 THR B C 1
ATOM 1500 O O . THR B 2 46 ? 40.824 25.692 17.454 1.000 58.178 21 THR B O 1
ATOM 1504 N N . GLN B 2 47 ? 41.143 24.007 16.012 1.000 55.568 22 GLN B N 1
ATOM 1505 C CA . GLN B 2 47 ? 41.862 24.852 15.075 1.000 53.059 22 GLN B CA 1
ATOM 1506 C C . GLN B 2 47 ? 40.871 25.844 14.467 1.000 54.778 22 GLN B C 1
ATOM 1507 O O . GLN B 2 47 ? 41.251 26.967 14.167 1.000 50.767 22 GLN B O 1
ATOM 1509 N N . ARG B 2 48 ? 39.603 25.438 14.304 1.000 50.452 23 ARG B N 1
ATOM 1510 C CA . ARG B 2 48 ? 38.552 26.345 13.877 1.000 51.604 23 ARG B CA 1
ATOM 1511 C C . ARG B 2 48 ? 37.316 26.173 14.765 1.000 53.608 23 ARG B C 1
ATOM 1512 O O . ARG B 2 48 ? 36.697 25.113 14.782 1.000 51.247 23 ARG B O 1
ATOM 1515 N N . ILE B 2 49 ? 36.929 27.253 15.457 1.000 50.795 24 ILE B N 1
ATOM 1516 C CA . ILE B 2 49 ? 35.750 27.270 16.307 1.000 43.530 24 ILE B CA 1
ATOM 1517 C C . ILE B 2 49 ? 34.813 28.364 15.805 1.000 41.956 24 ILE B C 1
ATOM 1518 O O . ILE B 2 49 ? 35.222 29.488 15.559 1.000 41.300 24 ILE B O 1
ATOM 1523 N N . ARG B 2 50 ? 33.534 28.021 15.654 1.000 44.622 25 ARG B N 1
ATOM 1524 C CA . ARG B 2 50 ? 32.496 29.026 15.522 1.000 44.570 25 ARG B CA 1
ATOM 1525 C C . ARG B 2 50 ? 31.571 28.935 16.741 1.000 46.662 25 ARG B C 1
ATOM 1526 O O . ARG B 2 50 ? 31.078 27.858 17.065 1.000 48.211 25 ARG B O 1
ATOM 1534 N N . TYR B 2 51 ? 31.352 30.072 17.423 1.000 46.215 26 TYR B N 1
ATOM 1535 C CA . TYR B 2 51 ? 30.529 30.127 18.615 1.000 39.561 26 TYR B CA 1
ATOM 1536 C C . TYR B 2 51 ? 29.257 30.861 18.241 1.000 36.949 26 TYR B C 1
ATOM 1537 O O . TYR B 2 51 ? 29.342 31.960 17.748 1.000 42.038 26 TYR B O 1
ATOM 1546 N N . VAL B 2 52 ? 28.099 30.262 18.510 1.000 34.607 27 VAL B N 1
ATOM 1547 C CA . VAL B 2 52 ? 26.845 30.928 18.272 1.000 36.312 27 VAL B CA 1
ATOM 1548 C C . VAL B 2 52 ? 26.013 30.804 19.544 1.000 42.006 27 VAL B C 1
ATOM 1549 O O . VAL B 2 52 ? 25.795 29.689 19.979 1.000 46.477 27 VAL B O 1
ATOM 1553 N N . THR B 2 53 ? 25.529 31.911 20.136 1.000 40.831 28 THR B N 1
ATOM 1554 C CA . THR B 2 53 ? 24.407 31.791 21.069 1.000 42.988 28 THR B CA 1
ATOM 1555 C C . THR B 2 53 ? 23.120 32.201 20.368 1.000 41.069 28 THR B C 1
ATOM 1556 O O . THR B 2 53 ? 23.145 32.977 19.428 1.000 41.355 28 THR B O 1
ATOM 1560 N N . ARG B 2 54 ? 22.012 31.627 20.826 1.000 40.578 29 ARG B N 1
ATOM 1561 C CA . ARG B 2 54 ? 20.727 31.833 20.200 1.000 44.224 29 ARG B CA 1
ATOM 1562 C C . ARG B 2 54 ? 19.645 32.039 21.255 1.000 37.602 29 ARG B C 1
ATOM 1563 O O . ARG B 2 54 ? 19.534 31.238 22.164 1.000 35.447 29 ARG B O 1
ATOM 1571 N N . TYR B 2 55 ? 18.823 33.079 21.085 1.000 38.980 30 TYR B N 1
ATOM 1572 C CA . TYR B 2 55 ? 17.677 33.309 21.939 1.000 36.558 30 TYR B CA 1
ATOM 1573 C C . TYR B 2 55 ? 16.430 33.022 21.111 1.000 41.010 30 TYR B C 1
ATOM 1574 O O . TYR B 2 55 ? 16.256 33.600 20.061 1.000 47.285 30 TYR B O 1
ATOM 1583 N N . ILE B 2 56 ? 15.576 32.118 21.570 1.000 38.880 31 ILE B N 1
ATOM 1584 C CA . ILE B 2 56 ? 14.454 31.680 20.774 1.000 40.365 31 ILE B CA 1
ATOM 1585 C C . ILE B 2 56 ? 13.184 31.849 21.597 1.000 43.522 31 ILE B C 1
ATOM 1586 O O . ILE B 2 56 ? 13.103 31.384 22.728 1.000 46.678 31 ILE B O 1
ATOM 1591 N N . TYR B 2 57 ? 12.182 32.479 20.984 1.000 46.476 32 TYR B N 1
ATOM 1592 C CA . TYR B 2 57 ? 10.853 32.582 21.558 1.000 43.101 32 TYR B CA 1
ATOM 1593 C C . TYR B 2 57 ? 9.880 31.796 20.677 1.000 44.663 32 TYR B C 1
ATOM 1594 O O . TYR B 2 57 ? 9.699 32.172 19.529 1.000 45.746 32 TYR B O 1
ATOM 1603 N N . ASN B 2 58 ? 9.226 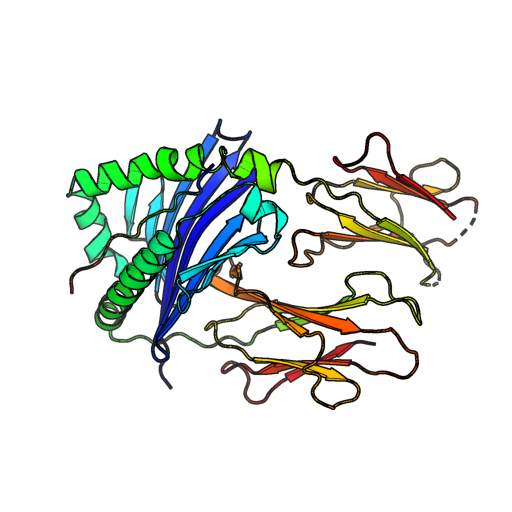30.742 21.195 1.000 49.525 33 ASN B N 1
ATOM 1604 C CA . ASN B 2 58 ? 8.288 29.970 20.387 1.000 50.047 33 ASN B CA 1
ATOM 1605 C C . ASN B 2 58 ? 8.846 29.724 18.971 1.000 56.351 33 ASN B C 1
ATOM 1606 O O . ASN B 2 58 ? 8.219 30.086 17.964 1.000 72.308 33 ASN B O 1
ATOM 1611 N N . ARG B 2 59 ? 10.033 29.111 18.890 1.000 48.128 34 ARG B N 1
ATOM 1612 C CA . ARG B 2 59 ? 10.617 28.618 17.647 1.000 47.078 34 ARG B CA 1
ATOM 1613 C C . ARG B 2 59 ? 11.191 29.738 16.789 1.000 46.319 34 ARG B C 1
ATOM 1614 O O . ARG B 2 59 ? 11.804 29.475 15.749 1.000 51.772 34 ARG B O 1
ATOM 1622 N N . GLU B 2 60 ? 11.041 30.983 17.246 1.000 50.918 35 GLU B N 1
ATOM 1623 C CA . GLU B 2 60 ? 11.585 32.127 16.534 1.000 52.860 35 GLU B CA 1
ATOM 1624 C C . GLU B 2 60 ? 12.907 32.531 17.183 1.000 49.587 35 GLU B C 1
ATOM 1625 O O . GLU B 2 60 ? 12.924 33.102 18.279 1.000 45.248 35 GLU B O 1
ATOM 1631 N N . GLU B 2 61 ? 14.015 32.211 16.510 1.000 43.826 36 GLU B N 1
ATOM 1632 C CA . GLU B 2 61 ? 15.280 32.775 16.929 1.000 47.789 36 GLU B CA 1
ATOM 1633 C C . GLU B 2 61 ? 15.220 34.270 16.632 1.000 50.173 36 GLU B C 1
ATOM 1634 O O . GLU B 2 61 ? 15.026 34.638 15.474 1.000 53.035 36 GLU B O 1
ATOM 1640 N N . TYR B 2 62 ? 15.337 35.109 17.676 1.000 45.012 37 TYR B N 1
ATOM 1641 C CA . TYR B 2 62 ? 15.115 36.539 17.536 1.000 43.159 37 TYR B CA 1
ATOM 1642 C C . TYR B 2 62 ? 16.406 37.334 17.769 1.000 44.705 37 TYR B C 1
ATOM 1643 O O . TYR B 2 62 ? 16.491 38.468 17.328 1.000 47.010 37 TYR B O 1
ATOM 1652 N N . VAL B 2 63 ? 17.433 36.758 18.395 1.000 42.209 38 VAL B N 1
ATOM 1653 C CA . VAL B 2 63 ? 18.716 37.425 18.546 1.000 43.076 38 VAL B CA 1
ATOM 1654 C C . VAL B 2 63 ? 19.792 36.354 18.547 1.000 42.674 38 VAL B C 1
ATOM 1655 O O . VAL B 2 63 ? 19.566 35.253 19.012 1.000 42.780 38 VAL B O 1
ATOM 1659 N N . ARG B 2 64 ? 20.993 36.685 18.102 1.000 41.804 39 ARG B N 1
ATOM 1660 C CA . ARG B 2 64 ? 22.022 35.675 18.034 1.000 41.450 39 ARG B CA 1
ATOM 1661 C C . ARG B 2 64 ? 23.370 36.354 18.167 1.000 45.075 39 ARG B C 1
ATOM 1662 O O . ARG B 2 64 ? 23.553 37.441 17.661 1.000 44.780 39 ARG B O 1
ATOM 1670 N N . TYR B 2 65 ? 24.272 35.755 18.937 1.000 46.742 40 TYR B N 1
ATOM 1671 C CA . TYR B 2 65 ? 25.664 36.114 18.844 1.000 44.504 40 TYR B CA 1
ATOM 1672 C C . TYR B 2 65 ? 26.239 35.086 17.895 1.000 46.019 40 TYR B C 1
ATOM 1673 O O . TYR B 2 65 ? 25.845 33.930 17.978 1.000 52.707 40 TYR B O 1
ATOM 1682 N N . ASP B 2 66 ? 27.177 35.510 17.045 1.000 45.375 41 ASP B N 1
ATOM 1683 C CA . ASP B 2 66 ? 27.868 34.618 16.134 1.000 40.990 41 ASP B CA 1
ATOM 1684 C C . ASP B 2 66 ? 29.302 35.125 16.049 1.000 42.870 41 ASP B C 1
ATOM 1685 O O . ASP B 2 66 ? 29.502 36.285 15.723 1.000 47.885 41 ASP B O 1
ATOM 1690 N N . SER B 2 67 ? 30.283 34.272 16.371 1.000 43.393 42 SER B N 1
ATOM 1691 C CA . SER B 2 67 ? 31.683 34.658 16.381 1.000 42.481 42 SER B CA 1
ATOM 1692 C C . SER B 2 67 ? 32.178 35.012 14.977 1.000 51.671 42 SER B C 1
ATOM 1693 O O . SER B 2 67 ? 33.209 35.657 14.850 1.000 51.648 42 SER B O 1
ATOM 1696 N N . ASP B 2 68 ? 31.483 34.564 13.922 1.000 53.490 43 ASP B N 1
ATOM 1697 C CA . ASP B 2 68 ? 31.862 34.953 12.569 1.000 59.983 43 ASP B CA 1
ATOM 1698 C C . ASP B 2 68 ? 31.598 36.443 12.329 1.000 59.012 43 ASP B C 1
ATOM 1699 O O . ASP B 2 68 ? 32.197 37.023 11.435 1.000 56.959 43 ASP B O 1
ATOM 1704 N N . VAL B 2 69 ? 30.673 37.047 13.085 1.000 55.564 44 VAL B N 1
ATOM 1705 C CA . VAL B 2 69 ? 30.379 38.474 12.992 1.000 51.823 44 VAL B CA 1
ATOM 1706 C C . VAL B 2 69 ? 31.045 39.256 14.133 1.000 51.807 44 VAL B C 1
ATOM 1707 O O . VAL B 2 69 ? 31.498 40.375 13.956 1.000 55.233 44 VAL B O 1
ATOM 1711 N N . GLY B 2 70 ? 31.067 38.683 15.338 1.000 48.550 45 GLY B N 1
ATOM 1712 C CA . GLY B 2 70 ? 31.785 39.257 16.461 1.000 44.667 45 GLY B CA 1
ATOM 1713 C C . GLY B 2 70 ? 30.878 40.111 17.340 1.000 47.318 45 GLY B C 1
ATOM 1714 O O . GLY B 2 70 ? 31.394 40.876 18.144 1.000 42.452 45 GLY B O 1
ATOM 1715 N N . GLU B 2 71 ? 29.551 39.985 17.175 1.000 44.355 46 GLU B N 1
ATOM 1716 C CA . GLU B 2 71 ? 28.616 40.795 17.932 1.000 48.843 46 GLU B CA 1
ATOM 1717 C C . GLU B 2 71 ? 27.225 40.210 17.779 1.000 46.301 46 GLU B C 1
ATOM 1718 O O . GLU B 2 71 ? 27.042 39.292 16.990 1.000 46.896 46 GLU B O 1
ATOM 1724 N N . HIS B 2 72 ? 26.285 40.717 18.580 1.000 38.659 47 HIS B N 1
ATOM 1725 C CA . HIS B 2 72 ? 24.914 40.240 18.567 1.000 44.077 47 HIS B CA 1
ATOM 1726 C C . HIS B 2 72 ? 24.221 40.843 17.351 1.000 46.874 47 HIS B C 1
ATOM 1727 O O . HIS B 2 72 ? 24.593 41.939 16.941 1.000 41.966 47 HIS B O 1
ATOM 1734 N N . ARG B 2 73 ? 23.203 40.140 16.821 1.000 44.646 48 ARG B N 1
ATOM 1735 C CA . ARG B 2 73 ? 22.345 40.672 15.779 1.000 44.710 48 ARG B CA 1
ATOM 1736 C C . ARG B 2 73 ? 20.910 40.251 16.047 1.000 50.784 48 ARG B C 1
ATOM 1737 O O . ARG B 2 73 ? 20.650 39.128 16.483 1.000 53.248 48 ARG B O 1
ATOM 1745 N N . ALA B 2 74 ? 19.995 41.181 15.782 1.000 48.635 49 ALA B N 1
ATOM 1746 C CA . ALA B 2 74 ? 18.601 40.845 15.603 1.000 54.574 49 ALA B CA 1
ATOM 1747 C C . ALA B 2 74 ? 18.483 39.931 14.397 1.000 54.671 49 ALA B C 1
ATOM 1748 O O . ALA B 2 74 ? 19.040 40.223 13.353 1.000 58.200 49 ALA B O 1
ATOM 1750 N N . VAL B 2 75 ? 17.862 38.775 14.615 1.000 53.822 50 VAL B N 1
ATOM 1751 C CA . VAL B 2 75 ? 17.513 37.856 13.557 1.000 54.567 50 VAL B CA 1
ATOM 1752 C C . VAL B 2 75 ? 16.103 38.222 13.104 1.000 56.060 50 VAL B C 1
ATOM 1753 O O . VAL B 2 75 ? 15.779 38.100 11.934 1.000 55.750 50 VAL B O 1
ATOM 1757 N N . THR B 2 76 ? 15.261 38.657 14.042 1.000 52.100 51 THR B N 1
ATOM 1758 C CA . THR B 2 76 ? 13.968 39.201 13.683 1.000 50.989 51 THR B CA 1
ATOM 1759 C C . THR B 2 76 ? 13.707 40.488 14.463 1.000 59.168 51 THR B C 1
ATOM 1760 O O . THR B 2 76 ? 14.558 40.953 15.239 1.000 55.625 51 THR B O 1
ATOM 1764 N N . GLU B 2 77 ? 12.502 41.034 14.225 1.000 60.428 52 GLU B N 1
ATOM 1765 C CA . GLU B 2 77 ? 12.046 42.275 14.820 1.000 64.349 52 GLU B CA 1
ATOM 1766 C C . GLU B 2 77 ? 11.980 42.155 16.343 1.000 58.978 52 GLU B C 1
ATOM 1767 O O . GLU B 2 77 ? 12.299 43.114 17.044 1.000 55.362 52 GLU B O 1
ATOM 1773 N N . LEU B 2 78 ? 11.575 40.985 16.855 1.000 55.740 53 LEU B N 1
ATOM 1774 C CA . LEU B 2 78 ? 11.504 40.765 18.293 1.000 51.382 53 LEU B CA 1
ATOM 1775 C C . LEU B 2 78 ? 12.858 41.049 18.963 1.000 48.874 53 LEU B C 1
ATOM 1776 O O . LEU B 2 78 ? 12.885 41.326 20.157 1.000 48.314 53 LEU B O 1
ATOM 1779 N N . GLY B 2 79 ? 13.973 40.999 18.212 1.000 45.476 54 GLY B N 1
ATOM 1780 C CA . GLY B 2 79 ? 15.307 41.151 18.778 1.000 47.869 54 GLY B CA 1
ATOM 1781 C C . GLY B 2 79 ? 15.902 42.552 18.641 1.000 55.542 54 GLY B C 1
ATOM 1782 O O . GLY B 2 79 ? 17.028 42.800 19.100 1.000 53.821 54 GLY B O 1
ATOM 1783 N N . ARG B 2 80 ? 15.135 43.471 18.035 1.000 60.138 55 ARG B N 1
ATOM 1784 C CA . ARG B 2 80 ? 15.607 44.820 17.744 1.000 55.039 55 ARG B CA 1
ATOM 1785 C C . ARG B 2 80 ? 15.942 45.544 19.051 1.000 48.737 55 ARG B C 1
ATOM 1786 O O . ARG B 2 80 ? 16.996 46.128 19.167 1.000 45.592 55 ARG B O 1
ATOM 1788 N N . PRO B 2 81 ? 15.112 45.503 20.110 1.000 45.277 56 PRO B N 1
ATOM 1789 C CA . PRO B 2 81 ? 15.508 46.080 21.395 1.000 45.985 56 PRO B CA 1
ATOM 1790 C C . PRO B 2 81 ? 16.778 45.555 22.062 1.000 47.608 56 PRO B C 1
ATOM 1791 O O . PRO B 2 81 ? 17.290 46.212 22.952 1.000 53.775 56 PRO B O 1
ATOM 1795 N N . ASP B 2 82 ? 17.302 44.392 21.666 1.000 48.934 57 ASP B N 1
ATOM 1796 C CA . ASP B 2 82 ? 18.355 43.788 22.473 1.000 47.300 57 ASP B CA 1
ATOM 1797 C C . ASP B 2 82 ? 19.704 43.917 21.799 1.000 43.138 57 ASP B C 1
ATOM 1798 O O . ASP B 2 82 ? 20.700 44.196 22.465 1.000 43.687 57 ASP B O 1
ATOM 1803 N N . ALA B 2 83 ? 19.749 43.658 20.494 1.000 43.264 58 ALA B N 1
ATOM 1804 C CA . ALA B 2 83 ? 21.036 43.365 19.880 1.000 45.068 58 ALA B CA 1
ATOM 1805 C C . ALA B 2 83 ? 21.958 44.584 19.962 1.000 43.690 58 ALA B C 1
ATOM 1806 O O . ALA B 2 83 ? 23.092 44.485 20.413 1.000 41.749 58 ALA B O 1
ATOM 1808 N N . GLU B 2 84 ? 21.457 45.744 19.528 1.000 45.275 59 GLU B N 1
ATOM 1809 C CA . GLU B 2 84 ? 22.285 46.936 19.440 1.000 47.399 59 GLU B CA 1
ATOM 1810 C C . GLU B 2 84 ? 22.611 47.396 20.855 1.000 44.991 59 GLU B C 1
ATOM 1811 O O . GLU B 2 84 ? 23.759 47.710 21.164 1.000 45.231 59 GLU B O 1
ATOM 1813 N N . TYR B 2 85 ? 21.603 47.350 21.730 1.000 43.693 60 TYR B N 1
ATOM 1814 C CA . TYR B 2 85 ? 21.794 47.657 23.136 1.000 42.772 60 TYR B CA 1
ATOM 1815 C C . TYR B 2 85 ? 22.989 46.868 23.672 1.000 41.313 60 TYR B C 1
ATOM 1816 O O . TYR B 2 85 ? 23.972 47.461 24.129 1.000 36.338 60 TYR B O 1
ATOM 1825 N N . TRP B 2 86 ? 22.916 45.537 23.562 1.000 40.068 61 TRP B N 1
ATOM 1826 C CA . TRP B 2 86 ? 23.986 44.660 24.019 1.000 40.523 61 TRP B CA 1
ATOM 1827 C C . TRP B 2 86 ? 25.325 44.970 23.363 1.000 42.797 61 TRP B C 1
ATOM 1828 O O . TRP B 2 86 ? 26.353 44.912 24.047 1.000 44.213 61 TRP B O 1
ATOM 1839 N N . ASN B 2 87 ? 25.300 45.361 22.078 1.000 46.988 62 ASN B N 1
ATOM 1840 C CA . ASN B 2 87 ? 26.512 45.759 21.360 1.000 54.202 62 ASN B CA 1
ATOM 1841 C C . ASN B 2 87 ? 27.143 47.059 21.893 1.000 49.926 62 ASN B C 1
ATOM 1842 O O . ASN B 2 87 ? 28.363 47.239 21.818 1.000 50.491 62 ASN B O 1
ATOM 1847 N N . SER B 2 88 ? 26.322 47.960 22.433 1.000 45.901 63 SER B N 1
ATOM 1848 C CA . SER B 2 88 ? 26.795 49.235 22.948 1.000 48.917 63 SER B CA 1
ATOM 1849 C C . SER B 2 88 ? 27.498 49.099 24.310 1.000 49.679 63 SER B C 1
ATOM 1850 O O . SER B 2 88 ? 28.213 50.011 24.726 1.000 47.563 63 SER B O 1
ATOM 1853 N N . GLN B 2 89 ? 27.286 47.979 25.015 1.000 45.936 64 GLN B N 1
ATOM 1854 C CA . GLN B 2 89 ? 27.803 47.823 26.373 1.000 44.700 64 GLN B CA 1
ATOM 1855 C C . GLN B 2 89 ? 29.068 46.971 26.336 1.000 43.693 64 GLN B C 1
ATOM 1856 O O . GLN B 2 89 ? 28.995 45.758 26.164 1.000 46.954 64 GLN B O 1
ATOM 1862 N N . PRO B 2 90 ? 30.270 47.553 26.486 1.000 44.019 65 PRO B N 1
ATOM 1863 C CA . PRO B 2 90 ? 31.490 46.853 26.084 1.000 42.436 65 PRO B CA 1
ATOM 1864 C C . PRO B 2 90 ? 31.760 45.552 26.839 1.000 43.996 65 PRO B C 1
ATOM 1865 O O . PRO B 2 90 ? 32.283 44.610 26.253 1.000 49.114 65 PRO B O 1
ATOM 1869 N N . GLU B 2 91 ? 31.362 45.503 28.119 1.000 44.144 66 GLU B N 1
ATOM 1870 C CA . GLU B 2 91 ? 31.537 44.338 28.975 1.000 43.469 66 GLU B CA 1
ATOM 1871 C C . GLU B 2 91 ? 30.640 43.183 28.505 1.000 40.541 66 GLU B C 1
ATOM 1872 O O . GLU B 2 91 ? 31.058 42.033 28.587 1.000 42.654 66 GLU B O 1
ATOM 1878 N N . ILE B 2 92 ? 29.438 43.466 27.985 1.000 39.404 67 ILE B N 1
ATOM 1879 C CA . ILE B 2 92 ? 28.596 42.417 27.418 1.000 43.431 67 ILE B CA 1
ATOM 1880 C C . ILE B 2 92 ? 29.331 41.838 26.217 1.000 44.053 67 ILE B C 1
ATOM 1881 O O . ILE B 2 92 ? 29.420 40.630 26.004 1.000 47.240 67 ILE B O 1
ATOM 1886 N N . LEU B 2 93 ? 29.845 42.750 25.417 1.000 47.199 68 LEU B N 1
ATOM 1887 C CA . LEU B 2 93 ? 30.426 42.381 24.148 1.000 50.848 68 LEU B CA 1
ATOM 1888 C C . LEU B 2 93 ? 31.729 41.617 24.402 1.000 47.559 68 LEU B C 1
ATOM 1889 O O . LEU B 2 93 ? 31.953 40.599 23.735 1.000 45.167 68 LEU B O 1
ATOM 1894 N N . GLU B 2 94 ? 32.542 42.044 25.388 1.000 42.827 69 GLU B N 1
ATOM 1895 C CA . GLU B 2 94 ? 33.809 41.355 25.629 1.000 46.739 69 GLU B CA 1
ATOM 1896 C C . GLU B 2 94 ? 33.527 39.977 26.238 1.000 47.386 69 GLU B C 1
ATOM 1897 O O . GLU B 2 94 ? 34.117 38.991 25.815 1.000 51.284 69 GLU B O 1
ATOM 1899 N N . ARG B 2 95 ? 32.590 39.884 27.184 1.000 46.247 70 ARG B N 1
ATOM 1900 C CA . ARG B 2 95 ? 32.277 38.609 27.819 1.000 46.845 70 ARG B CA 1
ATOM 1901 C C . ARG B 2 95 ? 31.700 37.609 26.816 1.000 46.380 70 ARG B C 1
ATOM 1902 O O . ARG B 2 95 ? 32.094 36.450 26.831 1.000 40.852 70 ARG B O 1
ATOM 1910 N N . THR B 2 96 ? 30.749 38.027 25.970 1.000 42.652 71 THR B N 1
ATOM 1911 C CA . THR B 2 96 ? 30.156 37.080 25.040 1.000 43.383 71 THR B CA 1
ATOM 1912 C C . THR B 2 96 ? 31.221 36.595 24.069 1.000 41.106 71 THR B C 1
ATOM 1913 O O . THR B 2 96 ? 31.322 35.401 23.829 1.000 43.088 71 THR B O 1
ATOM 1917 N N . ARG B 2 97 ? 32.035 37.519 23.562 1.000 41.829 72 ARG B N 1
ATOM 1918 C CA . ARG B 2 97 ? 33.085 37.173 22.628 1.000 40.839 72 ARG B CA 1
ATOM 1919 C C . ARG B 2 97 ? 33.990 36.108 23.227 1.000 42.202 72 ARG B C 1
ATOM 1920 O O . ARG B 2 97 ? 34.281 35.116 22.576 1.000 39.495 72 ARG B O 1
ATOM 1928 N N . ALA B 2 98 ? 34.388 36.309 24.485 1.000 44.749 73 ALA B N 1
ATOM 1929 C CA . ALA B 2 98 ? 35.388 35.479 25.127 1.000 41.527 73 ALA B CA 1
ATOM 1930 C C . ALA B 2 98 ? 34.846 34.077 25.405 1.000 44.131 73 ALA B C 1
ATOM 1931 O O . ALA B 2 98 ? 35.610 33.150 25.678 1.000 40.322 73 ALA B O 1
ATOM 1933 N N . GLU B 2 99 ? 33.528 33.900 25.322 1.000 39.012 74 GLU B N 1
ATOM 1934 C CA . GLU B 2 99 ? 32.966 32.590 25.596 1.000 39.266 74 GLU B CA 1
ATOM 1935 C C . GLU B 2 99 ? 33.453 31.582 24.555 1.000 40.893 74 GLU B C 1
ATOM 1936 O O . GLU B 2 99 ? 33.517 30.382 24.838 1.000 43.577 74 GLU B O 1
ATOM 1942 N N . LEU B 2 100 ? 33.850 32.054 23.362 1.000 41.782 75 LEU B N 1
ATOM 1943 C CA . LEU B 2 100 ? 34.483 31.171 22.393 1.000 40.517 75 LEU B CA 1
ATOM 1944 C C . LEU B 2 100 ? 35.667 30.441 23.028 1.000 41.842 75 LEU B C 1
ATOM 1945 O O . LEU B 2 100 ? 35.868 29.255 22.777 1.000 47.788 75 LEU B O 1
ATOM 1950 N N . ASP B 2 101 ? 36.403 31.116 23.907 1.000 43.143 76 ASP B N 1
ATOM 1951 C CA . ASP B 2 101 ? 37.494 30.466 24.604 1.000 47.660 76 ASP B CA 1
ATOM 1952 C C . ASP B 2 101 ? 37.049 29.834 25.925 1.000 48.667 76 ASP B C 1
ATOM 1953 O O . ASP B 2 101 ? 37.460 28.722 26.269 1.000 47.848 76 ASP B O 1
ATOM 1958 N N . THR B 2 102 ? 36.234 30.544 26.703 1.000 48.063 77 THR B N 1
ATOM 1959 C CA . THR B 2 102 ? 36.030 30.136 28.081 1.000 39.679 77 THR B CA 1
ATOM 1960 C C . THR B 2 102 ? 35.018 28.996 28.145 1.000 42.395 77 THR B C 1
ATOM 1961 O O . THR B 2 102 ? 34.998 28.267 29.125 1.000 48.329 77 THR B O 1
ATOM 1965 N N . VAL B 2 103 ? 34.202 28.831 27.094 1.000 50.122 78 VAL B N 1
ATOM 1966 C CA . VAL B 2 103 ? 33.225 27.752 27.000 1.000 45.944 78 VAL B CA 1
ATOM 1967 C C . VAL B 2 103 ? 33.679 26.749 25.931 1.000 44.864 78 VAL B C 1
ATOM 1968 O O . VAL B 2 103 ? 34.195 25.702 26.287 1.000 47.749 78 VAL B O 1
ATOM 1972 N N . CYS B 2 104 ? 33.551 27.084 24.634 1.000 44.676 79 CYS B N 1
ATOM 1973 C CA . CYS B 2 104 ? 33.881 26.153 23.564 1.000 42.871 79 CYS B CA 1
ATOM 1974 C C . CYS B 2 104 ? 35.298 25.580 23.699 1.000 41.222 79 CYS B C 1
ATOM 1975 O O . CYS B 2 104 ? 35.468 24.369 23.802 1.000 35.148 79 CYS B O 1
ATOM 1978 N N . ARG B 2 105 ? 36.311 26.443 23.682 1.000 40.655 80 ARG B N 1
ATOM 1979 C CA . ARG B 2 105 ? 37.681 25.974 23.605 1.000 41.557 80 ARG B CA 1
ATOM 1980 C C . ARG B 2 105 ? 38.006 25.166 24.851 1.000 44.446 80 ARG B C 1
ATOM 1981 O O . ARG B 2 105 ? 38.546 24.065 24.720 1.000 44.304 80 ARG B O 1
ATOM 1989 N N . HIS B 2 106 ? 37.636 25.719 26.029 1.000 45.914 81 HIS B N 1
ATOM 1990 C CA . HIS B 2 106 ? 37.874 25.108 27.330 1.000 39.354 81 HIS B CA 1
ATOM 1991 C C . HIS B 2 106 ? 37.215 23.734 27.408 1.000 42.955 81 HIS B C 1
ATOM 1992 O O . HIS B 2 106 ? 37.858 22.749 27.780 1.000 38.232 81 HIS B O 1
ATOM 1999 N N . ASN B 2 107 ? 35.925 23.660 27.060 1.000 38.059 82 ASN B N 1
ATOM 2000 C CA . ASN B 2 107 ? 35.227 22.384 27.138 1.000 37.849 82 ASN B CA 1
ATOM 2001 C C . ASN B 2 107 ? 35.874 21.339 26.218 1.000 41.466 82 ASN B C 1
ATOM 2002 O O . ASN B 2 107 ? 36.072 20.199 26.613 1.000 39.664 82 ASN B O 1
ATOM 2007 N N . TYR B 2 108 ? 36.175 21.720 24.971 1.000 48.869 83 TYR B N 1
ATOM 2008 C CA . TYR B 2 108 ? 36.664 20.787 23.974 1.000 44.532 83 TYR B CA 1
ATOM 2009 C C . TYR B 2 108 ? 38.013 20.242 24.457 1.000 47.423 83 TYR B C 1
ATOM 2010 O O . TYR B 2 108 ? 38.077 19.023 24.606 1.000 38.343 83 TYR B O 1
ATOM 2032 N N . GLY B 2 110 ? 39.476 20.354 27.527 1.000 51.264 85 GLY B N 1
ATOM 2033 C CA . GLY B 2 110 ? 39.408 19.765 28.880 1.000 42.287 85 GLY B CA 1
ATOM 2034 C C . GLY B 2 110 ? 38.437 18.589 28.947 1.000 44.000 85 GLY B C 1
ATOM 2035 O O . GLY B 2 110 ? 38.713 17.488 28.454 1.000 46.053 85 GLY B O 1
ATOM 2036 N N . PRO B 2 111 ? 37.254 18.792 29.561 1.000 41.411 86 PRO B N 1
ATOM 2037 C CA . PRO B 2 111 ? 36.367 17.678 29.885 1.000 44.041 86 PRO B CA 1
ATOM 2038 C C . PRO B 2 111 ? 36.033 16.774 28.700 1.000 43.310 86 PRO B C 1
ATOM 2039 O O . PRO B 2 111 ? 36.112 15.558 28.816 1.000 49.964 86 PRO B O 1
ATOM 2043 N N . GLU B 2 112 ? 35.745 17.388 27.548 1.000 47.623 87 GLU B N 1
ATOM 2044 C CA . GLU B 2 112 ? 35.267 16.688 26.373 1.000 47.172 87 GLU B CA 1
ATOM 2045 C C . GLU B 2 112 ? 36.344 15.739 25.861 1.000 51.667 87 GLU B C 1
ATOM 2046 O O . GLU B 2 112 ? 36.001 14.677 25.348 1.000 53.696 87 GLU B O 1
ATOM 2052 N N . THR B 2 113 ? 37.633 16.059 26.046 1.000 46.207 88 THR B N 1
ATOM 2053 C CA . THR B 2 113 ? 38.641 15.157 25.507 1.000 48.049 88 THR B CA 1
ATOM 2054 C C . THR B 2 113 ? 38.764 13.950 26.406 1.000 48.723 88 THR B C 1
ATOM 2055 O O . THR B 2 113 ? 39.304 12.952 25.966 1.000 57.803 88 THR B O 1
ATOM 2059 N N . HIS B 2 114 ? 38.341 14.053 27.662 1.000 55.911 89 HIS B N 1
ATOM 2060 C CA . HIS B 2 114 ? 38.434 12.897 28.539 1.000 47.186 89 HIS B CA 1
ATOM 2061 C C . HIS B 2 114 ? 37.122 12.126 28.529 1.000 44.420 89 HIS B C 1
ATOM 2062 O O . HIS B 2 114 ? 37.076 11.039 29.077 1.000 42.704 89 HIS B O 1
ATOM 2069 N N . THR B 2 115 ? 36.051 12.695 27.956 1.000 43.862 90 THR B N 1
ATOM 2070 C CA . THR B 2 115 ? 34.764 12.025 27.995 1.000 45.781 90 THR B CA 1
ATOM 2071 C C . THR B 2 115 ? 34.365 11.658 26.568 1.000 43.439 90 THR B C 1
ATOM 2072 O O . THR B 2 115 ? 34.789 10.628 26.089 1.000 43.186 90 THR B O 1
ATOM 2076 N N . SER B 2 116 ? 33.595 12.513 25.887 1.000 40.736 91 SER B N 1
ATOM 2077 C CA . SER B 2 116 ? 33.036 12.181 24.581 1.000 45.140 91 SER B CA 1
ATOM 2078 C C . SER B 2 116 ? 34.100 11.772 23.563 1.000 44.275 91 SER B C 1
ATOM 2079 O O . SER B 2 116 ? 33.872 10.848 22.813 1.000 43.785 91 SER B O 1
ATOM 2082 N N . LEU B 2 117 ? 35.244 12.468 23.500 1.000 47.733 92 LEU B N 1
ATOM 2083 C CA . LEU B 2 117 ? 36.221 12.215 22.450 1.000 46.314 92 LEU B CA 1
ATOM 2084 C C . LEU B 2 117 ? 37.103 10.995 22.730 1.000 44.452 92 LEU B C 1
ATOM 2085 O O . LEU B 2 117 ? 37.896 10.627 21.862 1.000 46.056 92 LEU B O 1
ATOM 2090 N N . ARG B 2 118 ? 37.010 10.395 23.925 1.000 41.528 93 ARG B N 1
ATOM 2091 C CA . ARG B 2 118 ? 37.803 9.219 24.256 1.000 47.680 93 ARG B CA 1
ATOM 2092 C C . ARG B 2 118 ? 36.925 7.962 24.278 1.000 43.366 93 ARG B C 1
ATOM 2093 O O . ARG B 2 118 ? 37.431 6.855 24.269 1.000 45.494 93 ARG B O 1
ATOM 2095 N N . ARG B 2 119 ? 35.604 8.120 24.283 1.000 46.268 94 ARG B N 1
ATOM 2096 C CA . ARG B 2 119 ? 34.674 6.995 24.309 1.000 41.761 94 ARG B CA 1
ATOM 2097 C C . ARG B 2 119 ? 34.811 6.160 23.030 1.000 45.220 94 ARG B C 1
ATOM 2098 O O . ARG B 2 119 ? 34.662 6.678 21.919 1.000 42.852 94 ARG B O 1
ATOM 2106 N N . LEU B 2 120 ? 35.070 4.862 23.228 1.000 43.683 95 LEU B N 1
ATOM 2107 C CA . LEU B 2 120 ? 35.161 3.873 22.169 1.000 48.996 95 LEU B CA 1
ATOM 2108 C C . LEU B 2 120 ? 34.346 2.662 22.598 1.000 43.229 95 LEU B C 1
ATOM 2109 O O . LEU B 2 120 ? 34.659 2.062 23.602 1.000 53.116 95 LEU B O 1
ATOM 2114 N N . GLU B 2 121 ? 33.277 2.353 21.871 1.000 45.727 96 GLU B N 1
ATOM 2115 C CA . GLU B 2 121 ? 32.462 1.175 22.136 1.000 47.025 96 GLU B CA 1
ATOM 2116 C C . GLU B 2 121 ? 32.373 0.335 20.864 1.000 46.451 96 GLU B C 1
ATOM 2117 O O . GLU B 2 121 ? 31.800 0.750 19.848 1.000 48.257 96 GLU B O 1
ATOM 2123 N N . GLN B 2 122 ? 32.982 -0.846 20.958 1.000 43.771 97 GLN B N 1
ATOM 2124 C CA . GLN B 2 122 ? 33.135 -1.755 19.846 1.000 41.270 97 GLN B CA 1
ATOM 2125 C C . GLN B 2 122 ? 31.766 -2.247 19.416 1.000 40.276 97 GLN B C 1
ATOM 2126 O O . GLN B 2 122 ? 30.947 -2.582 20.268 1.000 40.721 97 GLN B O 1
ATOM 2132 N N . PRO B 2 123 ? 31.489 -2.287 18.096 1.000 38.810 98 PRO B N 1
ATOM 2133 C CA . PRO B 2 123 ? 30.229 -2.825 17.585 1.000 40.467 98 PRO B CA 1
ATOM 2134 C C . PRO B 2 123 ? 30.103 -4.322 17.796 1.000 44.406 98 PRO B C 1
ATOM 2135 O O . PRO B 2 123 ? 31.092 -5.034 17.749 1.000 44.641 98 PRO B O 1
ATOM 2139 N N . ASN B 2 124 ? 28.875 -4.766 18.040 1.000 45.793 99 ASN B N 1
ATOM 2140 C CA . ASN B 2 124 ? 28.505 -6.156 17.927 1.000 49.881 99 ASN B CA 1
ATOM 2141 C C . ASN B 2 124 ? 27.963 -6.374 16.518 1.000 56.541 99 ASN B C 1
ATOM 2142 O O . ASN B 2 124 ? 27.110 -5.609 16.068 1.000 49.542 99 ASN B O 1
ATOM 2147 N N . VAL B 2 125 ? 28.451 -7.446 15.872 1.000 52.922 100 VAL B N 1
ATOM 2148 C CA . VAL B 2 125 ? 28.133 -7.789 14.500 1.000 54.435 100 VAL B CA 1
ATOM 2149 C C . VAL B 2 125 ? 27.528 -9.197 14.481 1.000 54.938 100 VAL B C 1
ATOM 2150 O O . VAL B 2 125 ? 28.162 -10.168 14.879 1.000 53.457 100 VAL B O 1
ATOM 2152 N N . VAL B 2 126 ? 26.259 -9.300 14.072 1.000 51.514 101 VAL B N 1
ATOM 2153 C CA . VAL B 2 126 ? 25.591 -10.582 13.896 1.000 49.750 101 VAL B CA 1
ATOM 2154 C C . VAL B 2 126 ? 24.966 -10.634 12.494 1.000 54.649 101 VAL B C 1
ATOM 2155 O O . VAL B 2 126 ? 24.412 -9.653 11.986 1.000 48.779 101 VAL B O 1
ATOM 2159 N N . ILE B 2 127 ? 25.058 -11.806 11.860 1.000 55.209 102 ILE B N 1
ATOM 2160 C CA . ILE B 2 127 ? 24.460 -12.011 10.558 1.000 50.688 102 ILE B CA 1
ATOM 2161 C C . ILE B 2 127 ? 23.244 -12.895 10.743 1.000 49.516 102 ILE B C 1
ATOM 2162 O O . ILE B 2 127 ? 23.314 -13.905 11.420 1.000 59.776 102 ILE B O 1
ATOM 2167 N N . SER B 2 128 ? 22.139 -12.510 10.123 1.000 51.628 103 SER B N 1
ATOM 2168 C CA . SER B 2 128 ? 20.962 -13.351 10.102 1.000 51.102 103 SER B CA 1
ATOM 2169 C C . SER B 2 128 ? 20.351 -13.310 8.695 1.000 60.202 103 SER B C 1
ATOM 2170 O O . SER B 2 128 ? 20.879 -12.621 7.823 1.000 62.108 103 SER B O 1
ATOM 2173 N N . LEU B 2 129 ? 19.284 -14.096 8.463 1.000 68.750 104 LEU B N 1
ATOM 2174 C CA . LEU B 2 129 ? 18.623 -14.187 7.166 1.000 69.588 104 LEU B CA 1
ATOM 2175 C C . LEU B 2 129 ? 17.192 -13.674 7.305 1.000 71.369 104 LEU B C 1
ATOM 2176 O O . LEU B 2 129 ? 16.491 -14.037 8.239 1.000 73.487 104 LEU B O 1
ATOM 2177 N N . SER B 2 130 ? 16.749 -12.831 6.372 1.000 76.588 105 SER B N 1
ATOM 2178 C CA . SER B 2 130 ? 15.515 -12.081 6.560 1.000 80.236 105 SER B CA 1
ATOM 2179 C C . SER B 2 130 ? 14.277 -12.998 6.531 1.000 78.413 105 SER B C 1
ATOM 2180 O O . SER B 2 130 ? 14.148 -13.787 5.565 1.000 79.637 105 SER B O 1
ATOM 2183 N N . ASN B 2 139 ? 16.279 -15.490 1.266 1.000 96.073 114 ASN B N 1
ATOM 2184 C CA . ASN B 2 139 ? 15.984 -14.168 0.644 1.000 100.781 114 ASN B CA 1
ATOM 2185 C C . ASN B 2 139 ? 17.222 -13.273 0.774 1.000 105.451 114 ASN B C 1
ATOM 2186 O O . ASN B 2 139 ? 17.966 -13.120 -0.195 1.000 113.000 114 ASN B O 1
ATOM 2191 N N . THR B 2 140 ? 17.471 -12.733 1.982 1.000 100.670 115 THR B N 1
ATOM 2192 C CA . THR B 2 140 ? 18.466 -11.685 2.194 1.000 84.740 115 THR B CA 1
ATOM 2193 C C . THR B 2 140 ? 19.283 -11.963 3.454 1.000 73.734 115 THR B C 1
ATOM 2194 O O . THR B 2 140 ? 18.742 -12.406 4.467 1.000 68.651 115 THR B O 1
ATOM 2198 N N . LEU B 2 141 ? 20.593 -11.685 3.370 1.000 65.837 116 LEU B N 1
ATOM 2199 C CA . LEU B 2 141 ? 21.461 -11.595 4.536 1.000 65.413 116 LEU B CA 1
ATOM 2200 C C . LEU B 2 141 ? 21.398 -10.178 5.121 1.000 66.301 116 LEU B C 1
ATOM 2201 O O . LEU B 2 141 ? 21.502 -9.202 4.378 1.000 51.809 116 LEU B O 1
ATOM 2206 N N . VAL B 2 142 ? 21.247 -10.094 6.458 1.000 62.149 117 VAL B N 1
ATOM 2207 C CA . VAL B 2 142 ? 21.246 -8.841 7.202 1.000 55.724 117 VAL B CA 1
ATOM 2208 C C . VAL B 2 142 ? 22.434 -8.856 8.155 1.000 48.519 117 VAL B C 1
ATOM 2209 O O . VAL B 2 142 ? 22.553 -9.734 8.998 1.000 46.018 117 VAL B O 1
ATOM 2213 N N . CYS B 2 143 ? 23.321 -7.877 8.008 1.000 48.442 118 CYS B N 1
ATOM 2214 C CA . CYS B 2 143 ? 24.415 -7.693 8.942 1.000 42.192 118 CYS B CA 1
ATOM 2215 C C . CYS B 2 143 ? 24.072 -6.557 9.906 1.000 43.520 118 CYS B C 1
ATOM 2216 O O . CYS B 2 143 ? 24.093 -5.403 9.508 1.000 44.902 118 CYS B O 1
ATOM 2219 N N . SER B 2 144 ? 23.712 -6.903 11.155 1.000 47.578 119 SER B N 1
ATOM 2220 C CA . SER B 2 144 ? 23.407 -5.946 12.207 1.000 43.374 119 SER B CA 1
ATOM 2221 C C . SER B 2 144 ? 24.673 -5.554 12.967 1.000 42.955 119 SER B C 1
ATOM 2222 O O . SER B 2 144 ? 25.423 -6.385 13.447 1.000 48.156 119 SER B O 1
ATOM 2225 N N . VAL B 2 145 ? 24.915 -4.255 13.055 1.000 44.815 120 VAL B N 1
ATOM 2226 C CA . VAL B 2 145 ? 26.090 -3.733 13.718 1.000 48.023 120 VAL B CA 1
ATOM 2227 C C . VAL B 2 145 ? 25.565 -2.796 14.805 1.000 50.790 120 VAL B C 1
ATOM 2228 O O . VAL B 2 145 ? 24.923 -1.783 14.507 1.000 46.109 120 VAL B O 1
ATOM 2232 N N . THR B 2 146 ? 25.752 -3.183 16.074 1.000 43.547 121 THR B N 1
ATOM 2233 C CA . THR B 2 146 ? 25.010 -2.518 17.131 1.000 46.929 121 THR B CA 1
ATOM 2234 C C . THR B 2 146 ? 25.963 -2.098 18.233 1.000 46.579 121 THR B C 1
ATOM 2235 O O . THR B 2 146 ? 27.095 -2.599 18.304 1.000 39.348 121 THR B O 1
ATOM 2239 N N . ASP B 2 147 ? 25.493 -1.087 18.984 1.000 43.443 122 ASP B N 1
ATOM 2240 C CA . ASP B 2 147 ? 26.059 -0.698 20.264 1.000 44.486 122 ASP B CA 1
ATOM 2241 C C . ASP B 2 147 ? 27.443 -0.071 20.136 1.000 42.830 122 ASP B C 1
ATOM 2242 O O . ASP B 2 147 ? 28.249 -0.187 21.060 1.000 45.255 122 ASP B O 1
ATOM 2247 N N . PHE B 2 148 ? 27.680 0.701 19.069 1.000 39.530 123 PHE B N 1
ATOM 2248 C CA . PHE B 2 148 ? 29.013 1.273 18.888 1.000 42.102 123 PHE B CA 1
ATOM 2249 C C . PHE B 2 148 ? 29.003 2.787 19.110 1.000 40.221 123 PHE B C 1
ATOM 2250 O O . PHE B 2 148 ? 27.969 3.459 19.011 1.000 37.496 123 PHE B O 1
ATOM 2258 N N . TYR B 2 149 ? 30.202 3.314 19.361 1.000 35.806 124 TYR B N 1
ATOM 2259 C CA . TYR B 2 149 ? 30.434 4.741 19.505 1.000 38.807 124 TYR B CA 1
ATOM 2260 C C . TYR B 2 149 ? 31.915 4.977 19.232 1.000 37.737 124 TYR B C 1
ATOM 2261 O O . TYR B 2 149 ? 32.713 4.198 19.722 1.000 39.119 124 TYR B O 1
ATOM 2270 N N . PRO B 2 150 ? 32.370 6.034 18.521 1.000 39.740 125 PRO B N 1
ATOM 2271 C CA . PRO B 2 150 ? 31.512 7.036 17.875 1.000 45.906 125 PRO B CA 1
ATOM 2272 C C . PRO B 2 150 ? 30.806 6.522 16.629 1.000 43.555 125 PRO B C 1
ATOM 2273 O O . PRO B 2 150 ? 30.844 5.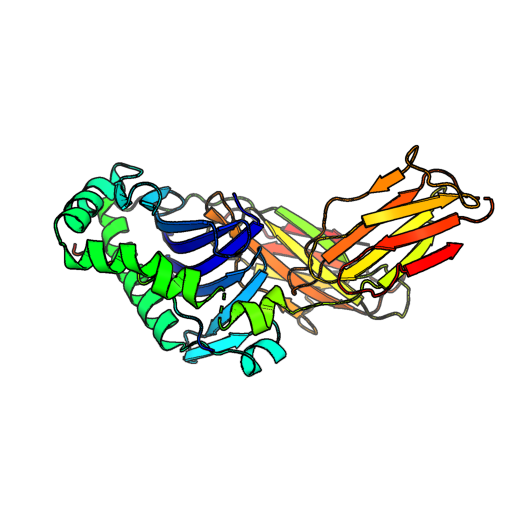330 16.373 1.000 44.049 125 PRO B O 1
ATOM 2277 N N . ALA B 2 151 ? 30.162 7.443 15.901 1.000 42.607 126 ALA B N 1
ATOM 2278 C CA . ALA B 2 151 ? 29.381 7.145 14.706 1.000 46.722 126 ALA B CA 1
ATOM 2279 C C . ALA B 2 151 ? 30.216 6.685 13.512 1.000 43.890 126 ALA B C 1
ATOM 2280 O O . ALA B 2 151 ? 29.680 5.937 12.715 1.000 48.556 126 ALA B O 1
ATOM 2282 N N . LYS B 2 152 ? 31.483 7.096 13.381 1.000 44.421 127 LYS B N 1
ATOM 2283 C CA . LYS B 2 152 ? 32.278 6.790 12.191 1.000 53.895 127 LYS B CA 1
ATOM 2284 C C . LYS B 2 152 ? 32.494 5.278 12.086 1.000 49.165 127 LYS B C 1
ATOM 2285 O O . LYS B 2 152 ? 33.100 4.673 12.963 1.000 50.447 127 LYS B O 1
ATOM 2287 N N . ILE B 2 153 ? 32.056 4.696 10.957 1.000 46.203 128 ILE B N 1
ATOM 2288 C CA . ILE B 2 153 ? 32.089 3.256 10.731 1.000 44.929 128 ILE B CA 1
ATOM 2289 C C . ILE B 2 153 ? 32.021 2.956 9.230 1.000 45.906 128 ILE B C 1
ATOM 2290 O O . ILE B 2 153 ? 31.480 3.755 8.468 1.000 44.151 128 ILE B O 1
ATOM 2295 N N . LYS B 2 154 ? 32.621 1.820 8.833 1.000 45.340 129 LYS B N 1
ATOM 2296 C CA . LYS B 2 154 ? 32.491 1.262 7.499 1.000 50.130 129 LYS B CA 1
ATOM 2297 C C . LYS B 2 154 ? 32.120 -0.208 7.682 1.000 49.758 129 LYS B C 1
ATOM 2298 O O . LYS B 2 154 ? 32.813 -0.940 8.376 1.000 50.484 129 LYS B O 1
ATOM 2302 N N . VAL B 2 155 ? 30.975 -0.588 7.102 1.000 47.288 130 VAL B N 1
ATOM 2303 C CA . VAL B 2 155 ? 30.504 -1.956 7.032 1.000 44.508 130 VAL B CA 1
ATOM 2304 C C . VAL B 2 155 ? 30.538 -2.391 5.569 1.000 50.631 130 VAL B C 1
ATOM 2305 O O . VAL B 2 155 ? 30.002 -1.696 4.717 1.000 49.507 130 VAL B O 1
ATOM 2309 N N . ARG B 2 156 ? 31.177 -3.527 5.278 1.000 56.641 131 ARG B N 1
ATOM 2310 C CA . ARG B 2 156 ? 31.307 -4.012 3.911 1.000 59.923 131 ARG B CA 1
ATOM 2311 C C . ARG B 2 156 ? 30.904 -5.482 3.850 1.000 57.410 131 ARG B C 1
ATOM 2312 O O . ARG B 2 156 ? 31.279 -6.251 4.731 1.000 61.812 131 ARG B O 1
ATOM 2320 N N . TRP B 2 157 ? 30.133 -5.857 2.820 1.000 51.491 132 TRP B N 1
ATOM 2321 C CA . TRP B 2 157 ? 29.858 -7.259 2.544 1.000 54.367 132 TRP B CA 1
ATOM 2322 C C . TRP B 2 157 ? 30.925 -7.838 1.624 1.000 58.283 132 TRP B C 1
ATOM 2323 O O . TRP B 2 157 ? 31.498 -7.120 0.812 1.000 55.559 132 TRP B O 1
ATOM 2334 N N . PHE B 2 158 ? 31.161 -9.148 1.766 1.000 68.285 133 PHE B N 1
ATOM 2335 C CA . PHE B 2 158 ? 32.079 -9.898 0.916 1.000 66.478 133 PHE B CA 1
ATOM 2336 C C . PHE B 2 158 ? 31.374 -11.198 0.516 1.000 70.198 133 PHE B C 1
ATOM 2337 O O . PHE B 2 158 ? 30.696 -11.797 1.351 1.000 65.703 133 PHE B O 1
ATOM 2345 N N . ARG B 2 159 ? 31.469 -11.592 -0.770 1.000 67.645 134 ARG B N 1
ATOM 2346 C CA . ARG B 2 159 ? 31.106 -12.942 -1.189 1.000 65.916 134 ARG B CA 1
ATOM 2347 C C . ARG B 2 159 ? 32.404 -13.603 -1.639 1.000 67.201 134 ARG B C 1
ATOM 2348 O O . ARG B 2 159 ? 33.104 -13.054 -2.483 1.000 63.581 134 ARG B O 1
ATOM 2350 N N . ASN B 2 160 ? 32.753 -14.724 -1.004 1.000 67.059 135 ASN B N 1
ATOM 2351 C CA . ASN B 2 160 ? 33.978 -15.453 -1.303 1.000 74.330 135 ASN B CA 1
ATOM 2352 C C . ASN B 2 160 ? 35.127 -14.488 -1.587 1.000 68.109 135 ASN B C 1
ATOM 2353 O O . ASN B 2 160 ? 35.682 -14.478 -2.681 1.000 80.332 135 ASN B O 1
ATOM 2358 N N . GLY B 2 161 ? 35.474 -13.647 -0.621 1.000 61.088 136 GLY B N 1
ATOM 2359 C CA . GLY B 2 161 ? 36.740 -12.941 -0.703 1.000 57.252 136 GLY B CA 1
ATOM 2360 C C . GLY B 2 161 ? 36.683 -11.683 -1.561 1.000 63.263 136 GLY B C 1
ATOM 2361 O O . GLY B 2 161 ? 37.673 -10.950 -1.610 1.000 64.712 136 GLY B O 1
ATOM 2362 N N . GLN B 2 162 ? 35.532 -11.406 -2.203 1.000 65.288 137 GLN B N 1
ATOM 2363 C CA . GLN B 2 162 ? 35.410 -10.205 -3.026 1.000 69.905 137 GLN B CA 1
ATOM 2364 C C . GLN B 2 162 ? 34.398 -9.225 -2.408 1.000 61.136 137 GLN B C 1
ATOM 2365 O O . GLN B 2 162 ? 33.302 -9.607 -2.005 1.000 53.009 137 GLN B O 1
ATOM 2367 N N . GLU B 2 163 ? 34.779 -7.940 -2.375 1.000 65.233 138 GLU B N 1
ATOM 2368 C CA . GLU B 2 163 ? 33.922 -6.878 -1.880 1.000 63.336 138 GLU B CA 1
ATOM 2369 C C . GLU B 2 163 ? 32.777 -6.667 -2.865 1.000 69.793 138 GLU B C 1
ATOM 2370 O O . GLU B 2 163 ? 33.002 -6.187 -3.976 1.000 69.736 138 GLU B O 1
ATOM 2376 N N . GLU B 2 164 ? 31.556 -6.985 -2.407 1.000 66.813 139 GLU B N 1
ATOM 2377 C CA . GLU B 2 164 ? 30.323 -6.671 -3.109 1.000 59.167 139 GLU B CA 1
ATOM 2378 C C . GLU B 2 164 ? 29.874 -5.247 -2.750 1.000 63.761 139 GLU B C 1
ATOM 2379 O O . GLU B 2 164 ? 29.890 -4.868 -1.578 1.000 70.185 139 GLU B O 1
ATOM 2381 N N . THR B 2 165 ? 29.493 -4.454 -3.769 1.000 61.840 140 THR B N 1
ATOM 2382 C CA . THR B 2 165 ? 28.773 -3.200 -3.583 1.000 51.406 140 THR B CA 1
ATOM 2383 C C . THR B 2 165 ? 27.424 -3.265 -4.288 1.000 51.770 140 THR B C 1
ATOM 2384 O O . THR B 2 165 ? 26.499 -2.514 -3.987 1.000 59.380 140 THR B O 1
ATOM 2388 N N . VAL B 2 166 ? 27.278 -4.171 -5.245 1.000 54.058 141 VAL B N 1
ATOM 2389 C CA . VAL B 2 166 ? 26.010 -4.221 -5.947 1.000 49.703 141 VAL B CA 1
ATOM 2390 C C . VAL B 2 166 ? 25.061 -5.019 -5.059 1.000 42.856 141 VAL B C 1
ATOM 2391 O O . VAL B 2 166 ? 25.492 -5.895 -4.344 1.000 41.080 141 VAL B O 1
ATOM 2395 N N . GLY B 2 167 ? 23.790 -4.639 -5.019 1.000 44.016 142 GLY B N 1
ATOM 2396 C CA . GLY B 2 167 ? 22.788 -5.351 -4.247 1.000 46.104 142 GLY B CA 1
ATOM 2397 C C . GLY B 2 167 ? 22.959 -5.238 -2.727 1.000 52.949 142 GLY B C 1
ATOM 2398 O O . GLY B 2 167 ? 22.415 -6.064 -1.994 1.000 52.606 142 GLY B O 1
ATOM 2399 N N . VAL B 2 168 ? 23.681 -4.208 -2.268 1.000 52.594 143 VAL B N 1
ATOM 2400 C CA . VAL B 2 168 ? 23.915 -3.942 -0.859 1.000 50.438 143 VAL B CA 1
ATOM 2401 C C . VAL B 2 168 ? 23.117 -2.712 -0.446 1.000 51.987 143 VAL B C 1
ATOM 2402 O O . VAL B 2 168 ? 23.169 -1.711 -1.136 1.000 52.532 143 VAL B O 1
ATOM 2406 N N . SER B 2 169 ? 22.397 -2.783 0.678 1.000 52.707 144 SER B N 1
ATOM 2407 C CA . SER B 2 169 ? 21.584 -1.669 1.149 1.000 50.295 144 SER B CA 1
ATOM 2408 C C . SER B 2 169 ? 21.827 -1.455 2.649 1.000 52.630 144 SER B C 1
ATOM 2409 O O . SER B 2 169 ? 21.565 -2.335 3.472 1.000 53.320 144 SER B O 1
ATOM 2411 N N . SER B 2 170 ? 22.349 -0.271 2.996 1.000 49.121 145 SER B N 1
ATOM 2412 C CA . SER B 2 170 ? 22.587 0.104 4.377 1.000 51.660 145 SER B CA 1
ATOM 2413 C C . SER B 2 170 ? 21.496 1.067 4.850 1.000 52.350 145 SER B C 1
ATOM 2414 O O . SER B 2 170 ? 21.066 1.915 4.079 1.000 51.130 145 SER B O 1
ATOM 2417 N N . THR B 2 171 ? 21.067 0.950 6.115 1.000 45.118 146 THR B N 1
ATOM 2418 C CA . THR B 2 171 ? 20.234 1.981 6.712 1.000 46.952 146 THR B CA 1
ATOM 2419 C C . THR B 2 171 ? 21.052 3.263 6.886 1.000 46.750 146 THR B C 1
ATOM 2420 O O . THR B 2 171 ? 22.282 3.287 6.758 1.000 42.788 146 THR B O 1
ATOM 2424 N N . GLN B 2 172 ? 20.365 4.337 7.265 1.000 46.047 147 GLN B N 1
ATOM 2425 C CA . GLN B 2 172 ? 21.070 5.492 7.807 1.000 55.043 147 GLN B CA 1
ATOM 2426 C C . GLN B 2 172 ? 21.647 5.097 9.164 1.000 48.204 147 GLN B C 1
ATOM 2427 O O . GLN B 2 172 ? 21.333 4.026 9.667 1.000 46.790 147 GLN B O 1
ATOM 2433 N N . LEU B 2 173 ? 22.534 5.929 9.706 1.000 46.170 148 LEU B N 1
ATOM 2434 C CA . LEU B 2 173 ? 22.980 5.804 11.088 1.000 44.193 148 LEU B CA 1
ATOM 2435 C C . LEU B 2 173 ? 21.763 5.923 11.995 1.000 45.082 148 LEU B C 1
ATOM 2436 O O . LEU B 2 173 ? 20.963 6.825 11.815 1.000 45.402 148 LEU B O 1
ATOM 2441 N N . ILE B 2 174 ? 21.552 4.933 12.859 1.000 45.689 149 ILE B N 1
ATOM 2442 C CA . ILE B 2 174 ? 20.443 4.928 13.787 1.000 42.657 149 ILE B CA 1
ATOM 2443 C C . ILE B 2 174 ? 21.032 5.309 15.141 1.000 48.686 149 ILE B C 1
ATOM 2444 O O . ILE B 2 174 ? 21.978 4.683 15.614 1.000 37.828 149 ILE B O 1
ATOM 2449 N N . ARG B 2 175 ? 20.529 6.407 15.709 1.000 52.942 150 ARG B N 1
ATOM 2450 C CA . ARG B 2 175 ? 21.031 6.930 16.966 1.000 48.633 150 ARG B CA 1
ATOM 2451 C C . ARG B 2 175 ? 20.146 6.370 18.076 1.000 44.256 150 ARG B C 1
ATOM 2452 O O . ARG B 2 175 ? 18.949 6.599 18.066 1.000 40.267 150 ARG B O 1
ATOM 2460 N N . ASN B 2 176 ? 20.729 5.599 19.008 1.000 40.839 151 ASN B N 1
ATOM 2461 C CA . ASN B 2 176 ? 19.946 4.934 20.035 1.000 38.185 151 ASN B CA 1
ATOM 2462 C C . ASN B 2 176 ? 19.563 5.908 21.147 1.000 39.024 151 ASN B C 1
ATOM 2463 O O . ASN B 2 176 ? 18.664 5.612 21.913 1.000 40.661 151 ASN B O 1
ATOM 2468 N N . GLY B 2 177 ? 20.236 7.061 21.237 1.000 38.796 152 GLY B N 1
ATOM 2469 C CA . GLY B 2 177 ? 19.935 8.070 22.241 1.000 41.825 152 GLY B CA 1
ATOM 2470 C C . GLY B 2 177 ? 20.716 7.879 23.554 1.000 39.338 152 GLY B C 1
ATOM 2471 O O . GLY B 2 177 ? 20.585 8.691 24.454 1.000 43.800 152 GLY B O 1
ATOM 2472 N N . ASP B 2 178 ? 21.581 6.871 23.626 1.000 38.638 153 ASP B N 1
ATOM 2473 C CA . ASP B 2 178 ? 22.282 6.499 24.842 1.000 37.834 153 ASP B CA 1
ATOM 2474 C C . ASP B 2 178 ? 23.784 6.416 24.584 1.000 37.258 153 ASP B C 1
ATOM 2475 O O . ASP B 2 178 ? 24.479 5.603 25.179 1.000 38.022 153 ASP B O 1
ATOM 2480 N N . TRP B 2 179 ? 24.279 7.217 23.647 1.000 37.951 154 TRP B N 1
ATOM 2481 C CA . TRP B 2 179 ? 25.690 7.205 23.299 1.000 43.409 154 TRP B CA 1
ATOM 2482 C C . TRP B 2 179 ? 26.066 5.903 22.596 1.000 45.726 154 TRP B C 1
ATOM 2483 O O . TRP B 2 179 ? 27.249 5.543 22.594 1.000 42.989 154 TRP B O 1
ATOM 2494 N N . THR B 2 180 ? 25.080 5.257 21.937 1.000 44.020 155 THR B N 1
ATOM 2495 C CA . THR B 2 180 ? 25.374 4.187 20.993 1.000 42.947 155 THR B CA 1
ATOM 2496 C C . THR B 2 180 ? 24.627 4.382 19.680 1.000 43.340 155 THR B C 1
ATOM 2497 O O . THR B 2 180 ? 23.586 5.030 19.635 1.000 36.993 155 THR B O 1
ATOM 2501 N N . PHE B 2 181 ? 25.173 3.752 18.624 1.000 44.549 156 PHE B N 1
ATOM 2502 C CA . PHE B 2 181 ? 24.578 3.760 17.294 1.000 43.715 156 PHE B CA 1
ATOM 2503 C C . PHE B 2 181 ? 24.362 2.336 16.795 1.000 45.318 156 PHE B C 1
ATOM 2504 O O . PHE B 2 181 ? 24.948 1.405 17.340 1.000 45.794 156 PHE B O 1
ATOM 2512 N N . GLN B 2 182 ? 23.511 2.185 15.764 1.000 40.435 157 GLN B N 1
ATOM 2513 C CA . GLN B 2 182 ? 23.425 0.931 15.028 1.000 42.578 157 GLN B CA 1
ATOM 2514 C C . GLN B 2 182 ? 23.247 1.224 13.538 1.000 44.412 157 GLN B C 1
ATOM 2515 O O . GLN B 2 182 ? 22.842 2.315 13.152 1.000 43.006 157 GLN B O 1
ATOM 2521 N N . VAL B 2 183 ? 23.617 0.232 12.720 1.000 53.463 158 VAL B N 1
ATOM 2522 C CA . VAL B 2 183 ? 23.446 0.220 11.272 1.000 45.381 158 VAL B CA 1
ATOM 2523 C C . VAL B 2 183 ? 23.112 -1.216 10.844 1.000 43.110 158 VAL B C 1
ATOM 2524 O O . VAL B 2 183 ? 23.686 -2.191 11.338 1.000 41.952 158 VAL B O 1
ATOM 2528 N N . LEU B 2 184 ? 22.084 -1.366 10.007 1.000 43.271 159 LEU B N 1
ATOM 2529 C CA . LEU B 2 184 ? 21.744 -2.669 9.457 1.000 44.988 159 LEU B CA 1
ATOM 2530 C C . LEU B 2 184 ? 22.098 -2.651 7.969 1.000 46.993 159 LEU B C 1
ATOM 2531 O O . LEU B 2 184 ? 21.671 -1.754 7.254 1.000 43.512 159 LEU B O 1
ATOM 2536 N N . VAL B 2 185 ? 22.888 -3.629 7.512 1.000 47.350 160 VAL B N 1
ATOM 2537 C CA . VAL B 2 185 ? 23.307 -3.703 6.118 1.000 46.833 160 VAL B CA 1
ATOM 2538 C C . VAL B 2 185 ? 22.777 -4.983 5.471 1.000 44.620 160 VAL B C 1
ATOM 2539 O O . VAL B 2 185 ? 23.226 -6.071 5.797 1.000 44.076 160 VAL B O 1
ATOM 2543 N N . MET B 2 186 ? 21.835 -4.826 4.532 1.000 51.493 161 MET B N 1
ATOM 2544 C CA . MET B 2 186 ? 21.226 -5.926 3.791 1.000 51.483 161 MET B CA 1
ATOM 2545 C C . MET B 2 186 ? 22.088 -6.273 2.558 1.000 57.064 161 MET B C 1
ATOM 2546 O O . MET B 2 186 ? 22.592 -5.391 1.865 1.000 53.423 161 MET B O 1
ATOM 2551 N N . LEU B 2 187 ? 22.303 -7.574 2.309 1.000 59.291 162 LEU B N 1
ATOM 2552 C CA . LEU B 2 187 ? 22.792 -8.082 1.029 1.000 58.925 162 LEU B CA 1
ATOM 2553 C C . LEU B 2 187 ? 21.689 -8.891 0.342 1.000 56.251 162 LEU B C 1
ATOM 2554 O O . LEU B 2 187 ? 21.300 -9.945 0.844 1.000 46.640 162 LEU B O 1
ATOM 2559 N N . GLU B 2 188 ? 21.191 -8.386 -0.799 1.000 62.573 163 GLU B N 1
ATOM 2560 C CA . GLU B 2 188 ? 20.240 -9.116 -1.622 1.000 71.107 163 GLU B CA 1
ATOM 2561 C C . GLU B 2 188 ? 21.044 -10.130 -2.432 1.000 75.773 163 GLU B C 1
ATOM 2562 O O . GLU B 2 188 ? 21.774 -9.761 -3.346 1.000 84.292 163 GLU B O 1
ATOM 2564 N N . MET B 2 189 ? 20.960 -11.397 -2.012 1.000 81.337 164 MET B N 1
ATOM 2565 C CA . MET B 2 189 ? 21.652 -12.502 -2.651 1.000 87.241 164 MET B CA 1
ATOM 2566 C C . MET B 2 189 ? 21.199 -13.795 -1.974 1.000 94.664 164 MET B C 1
ATOM 2567 O O . MET B 2 189 ? 20.154 -14.344 -2.336 1.000 84.068 164 MET B O 1
ATOM 2569 N N . THR B 2 190 ? 21.963 -14.235 -0.960 1.000 101.617 165 THR B N 1
ATOM 2570 C CA . THR B 2 190 ? 21.703 -15.486 -0.265 1.000 97.478 165 THR B CA 1
ATOM 2571 C C . THR B 2 190 ? 20.435 -15.343 0.551 1.000 101.637 165 THR B C 1
ATOM 2572 O O . THR B 2 190 ? 19.346 -15.436 -0.062 1.000 99.423 165 THR B O 1
ATOM 2574 N N . GLU B 2 195 ? 28.393 -20.483 -1.323 1.000 95.556 170 GLU B N 1
ATOM 2575 C CA . GLU B 2 195 ? 29.147 -19.215 -1.142 1.000 84.603 170 GLU B CA 1
ATOM 2576 C C . GLU B 2 195 ? 29.512 -19.047 0.332 1.000 87.242 170 GLU B C 1
ATOM 2577 O O . GLU B 2 195 ? 28.832 -19.588 1.206 1.000 77.866 170 GLU B O 1
ATOM 2579 N N . VAL B 2 196 ? 30.620 -18.328 0.572 1.000 89.602 171 VAL B N 1
ATOM 2580 C CA . VAL B 2 196 ? 30.964 -17.769 1.873 1.000 80.790 171 VAL B CA 1
ATOM 2581 C C . VAL B 2 196 ? 30.719 -16.261 1.816 1.000 80.711 171 VAL B C 1
ATOM 2582 O O . VAL B 2 196 ? 31.356 -15.545 1.038 1.000 70.918 171 VAL B O 1
ATOM 2584 N N . TYR B 2 197 ? 29.788 -15.791 2.655 1.000 83.732 172 TYR B N 1
ATOM 2585 C CA . TYR B 2 197 ? 29.542 -14.368 2.832 1.000 74.631 172 TYR B CA 1
ATOM 2586 C C . TYR B 2 197 ? 30.150 -13.885 4.151 1.000 66.567 172 TYR B C 1
ATOM 2587 O O . TYR B 2 197 ? 29.941 -14.493 5.200 1.000 60.553 172 TYR B O 1
ATOM 2596 N N . THR B 2 198 ? 30.919 -12.793 4.095 1.000 68.190 173 THR B N 1
ATOM 2597 C CA . THR B 2 198 ? 31.555 -12.234 5.278 1.000 67.794 173 THR B CA 1
ATOM 2598 C C . THR B 2 198 ? 31.159 -10.771 5.442 1.000 64.986 173 THR B C 1
ATOM 2599 O O . THR B 2 198 ? 31.462 -9.966 4.561 1.000 65.696 173 THR B O 1
ATOM 2603 N N . CYS B 2 199 ? 30.531 -10.454 6.590 1.000 62.684 174 CYS B N 1
ATOM 2604 C CA . CYS B 2 199 ? 30.341 -9.081 7.042 1.000 58.164 174 CYS B CA 1
ATOM 2605 C C . CYS B 2 199 ? 31.596 -8.570 7.754 1.000 48.372 174 CYS B C 1
ATOM 2606 O O . CYS B 2 199 ? 32.016 -9.148 8.735 1.000 57.688 174 CYS B O 1
ATOM 2609 N N . HIS B 2 200 ? 32.121 -7.452 7.249 1.000 50.734 175 HIS B N 1
ATOM 2610 C CA . HIS B 2 200 ? 33.411 -6.849 7.554 1.000 51.396 175 HIS B CA 1
ATOM 2611 C C . HIS B 2 200 ? 33.165 -5.453 8.148 1.000 53.066 175 HIS B C 1
ATOM 2612 O O . HIS B 2 200 ? 32.511 -4.606 7.513 1.000 44.709 175 HIS B O 1
ATOM 2619 N N . VAL B 2 201 ? 33.655 -5.198 9.378 1.000 49.143 176 VAL B N 1
ATOM 2620 C CA . VAL B 2 201 ? 33.363 -3.934 10.044 1.000 47.943 176 VAL B CA 1
ATOM 2621 C C . VAL B 2 201 ? 34.644 -3.191 10.427 1.000 40.669 176 VAL B C 1
ATOM 2622 O O . VAL B 2 201 ? 35.541 -3.769 11.024 1.000 45.485 176 VAL B O 1
ATOM 2626 N N . GLU B 2 202 ? 34.686 -1.900 10.093 1.000 43.585 177 GLU B N 1
ATOM 2627 C CA . GLU B 2 202 ? 35.778 -1.003 10.464 1.000 55.802 177 GLU B CA 1
ATOM 2628 C C . GLU B 2 202 ? 35.261 0.149 11.326 1.000 51.089 177 GLU B C 1
ATOM 2629 O O . GLU B 2 202 ? 34.277 0.817 10.964 1.000 47.375 177 GLU B O 1
ATOM 2635 N N . HIS B 2 203 ? 35.970 0.355 12.452 1.000 43.695 178 HIS B N 1
ATOM 2636 C CA . HIS B 2 203 ? 35.549 1.228 13.531 1.000 43.907 178 HIS B CA 1
ATOM 2637 C C . HIS B 2 203 ? 36.744 1.590 14.404 1.000 48.077 178 HIS B C 1
ATOM 2638 O O . HIS B 2 203 ? 37.608 0.755 14.676 1.000 45.584 178 HIS B O 1
ATOM 2645 N N . PRO B 2 204 ? 36.818 2.856 14.868 1.000 49.920 179 PRO B N 1
ATOM 2646 C CA . PRO B 2 204 ? 37.957 3.325 15.660 1.000 46.050 179 PRO B CA 1
ATOM 2647 C C . PRO B 2 204 ? 38.230 2.570 16.948 1.000 49.440 179 PRO B C 1
ATOM 2648 O O . PRO B 2 204 ? 39.344 2.646 17.445 1.000 57.865 179 PRO B O 1
ATOM 2652 N N . SER B 2 205 ? 37.214 1.853 17.461 1.000 52.103 180 SER B N 1
ATOM 2653 C CA . SER B 2 205 ? 37.324 1.062 18.679 1.000 48.367 180 SER B CA 1
ATOM 2654 C C . SER B 2 205 ? 38.048 -0.268 18.463 1.000 52.853 180 SER B C 1
ATOM 2655 O O . SER B 2 205 ? 38.086 -1.070 19.397 1.000 55.020 180 SER B O 1
ATOM 2658 N N . LEU B 2 206 ? 38.532 -0.530 17.230 1.000 58.063 181 LEU B N 1
ATOM 2659 C CA . LEU B 2 206 ? 38.981 -1.857 16.811 1.000 64.775 181 LEU B CA 1
ATOM 2660 C C . LEU B 2 206 ? 40.400 -1.766 16.256 1.000 56.258 181 LEU B C 1
ATOM 2661 O O . LEU B 2 206 ? 40.671 -0.933 15.401 1.000 60.773 181 LEU B O 1
ATOM 2666 N N . LYS B 2 207 ? 41.284 -2.628 16.772 1.000 64.939 182 LYS B N 1
ATOM 2667 C CA . LYS B 2 207 ? 42.674 -2.692 16.344 1.000 71.449 182 LYS B CA 1
ATOM 2668 C C . LYS B 2 207 ? 42.720 -3.187 14.899 1.000 69.782 182 LYS B C 1
ATOM 2669 O O . LYS B 2 207 ? 43.435 -2.619 14.085 1.000 73.309 182 LYS B O 1
ATOM 2671 N N . SER B 2 208 ? 41.937 -4.234 14.592 1.000 74.409 183 SER B N 1
ATOM 2672 C CA . SER B 2 208 ? 41.724 -4.702 13.227 1.000 67.353 183 SER B CA 1
ATOM 2673 C C . SER B 2 208 ? 40.248 -5.058 12.991 1.000 66.171 183 SER B C 1
ATOM 2674 O O . SER B 2 208 ? 39.509 -5.374 13.921 1.000 67.166 183 SER B O 1
ATOM 2677 N N . PRO B 2 209 ? 39.761 -5.081 11.730 1.000 62.880 184 PRO B N 1
ATOM 2678 C CA . PRO B 2 209 ? 38.330 -5.260 11.473 1.000 56.326 184 PRO B CA 1
ATOM 2679 C C . PRO B 2 209 ? 37.703 -6.503 12.100 1.000 51.631 184 PRO B C 1
ATOM 2680 O O . PRO B 2 209 ? 38.372 -7.492 12.341 1.000 55.421 184 PRO B O 1
ATOM 2684 N N . ILE B 2 210 ? 36.419 -6.413 12.422 1.000 51.816 185 ILE B N 1
ATOM 2685 C CA . ILE B 2 210 ? 35.607 -7.573 12.735 1.000 45.050 185 ILE B CA 1
ATOM 2686 C C . ILE B 2 210 ? 35.220 -8.205 11.405 1.000 54.702 185 ILE B C 1
ATOM 2687 O O . ILE B 2 210 ? 34.788 -7.512 10.484 1.000 53.663 185 ILE B O 1
ATOM 2691 N N . THR B 2 211 ? 35.396 -9.523 11.288 1.000 63.505 186 THR B N 1
ATOM 2692 C CA . THR B 2 211 ? 34.871 -10.249 10.141 1.000 59.548 186 THR B CA 1
ATOM 2693 C C . THR B 2 211 ? 34.007 -11.371 10.676 1.000 52.348 186 THR B C 1
ATOM 2694 O O . THR B 2 211 ? 34.482 -12.154 11.478 1.000 56.901 186 THR B O 1
ATOM 2698 N N . VAL B 2 212 ? 32.759 -11.431 10.223 1.000 50.192 187 VAL B N 1
ATOM 2699 C CA . VAL B 2 212 ? 31.850 -12.475 10.648 1.000 51.934 187 VAL B CA 1
ATOM 2700 C C . VAL B 2 212 ? 31.403 -13.231 9.392 1.000 63.700 187 VAL B C 1
ATOM 2701 O O . VAL B 2 212 ? 30.878 -12.622 8.460 1.000 60.913 187 VAL B O 1
ATOM 2704 N N . GLU B 2 213 ? 31.668 -14.550 9.359 1.000 71.764 188 GLU B N 1
ATOM 2705 C CA . GLU B 2 213 ? 31.450 -15.381 8.180 1.000 69.072 188 GLU B CA 1
ATOM 2706 C C . GLU B 2 213 ? 30.069 -16.031 8.279 1.000 65.876 188 GLU B C 1
ATOM 2707 O O . GLU B 2 213 ? 29.571 -16.279 9.372 1.000 63.648 188 GLU B O 1
ATOM 2709 N N . TRP B 2 214 ? 29.421 -16.229 7.124 1.000 66.002 189 TRP B N 1
ATOM 2710 C CA . TRP B 2 214 ? 28.155 -16.940 7.042 1.000 65.173 189 TRP B CA 1
ATOM 2711 C C . TRP B 2 214 ? 28.226 -18.008 5.953 1.000 65.124 189 TRP B C 1
ATOM 2712 O O . TRP B 2 214 ? 28.399 -17.557 4.800 1.000 63.116 189 TRP B O 1
ATOM 2723 N N . GLY C 3 1 ? 38.219 17.738 34.949 1.000 55.041 -1 GLY C N 1
ATOM 2724 C CA . GLY C 3 1 ? 37.935 19.020 34.291 1.000 49.530 -1 GLY C CA 1
ATOM 2725 C C . GLY C 3 1 ? 36.470 19.422 34.462 1.000 46.800 -1 GLY C C 1
ATOM 2726 O O . GLY C 3 1 ? 35.577 18.607 34.711 1.000 46.413 -1 GLY C O 1
ATOM 2727 N N . LEU C 3 2 ? 36.238 20.717 34.317 1.000 45.969 0 LEU C N 1
ATOM 2728 C CA . LEU C 3 2 ? 34.927 21.261 34.566 1.000 48.782 0 LEU C CA 1
ATOM 2729 C C . LEU C 3 2 ? 34.386 21.822 33.262 1.000 44.688 0 LEU C C 1
ATOM 2730 O O . LEU C 3 2 ? 35.065 22.596 32.589 1.000 42.829 0 LEU C O 1
ATOM 2735 N N . TYR C 3 3 ? 33.192 21.335 32.900 1.000 39.912 1 TYR C N 1
ATOM 2736 C CA . TYR C 3 3 ? 32.381 21.932 31.856 1.000 39.637 1 TYR C CA 1
ATOM 2737 C C . TYR C 3 3 ? 31.947 23.323 32.309 1.000 44.015 1 TYR C C 1
ATOM 2738 O O . TYR C 3 3 ? 31.491 23.481 33.449 1.000 34.968 1 TYR C O 1
ATOM 2747 N N . LEU C 3 4 ? 32.147 24.316 31.425 1.000 40.830 2 LEU C N 1
ATOM 2748 C CA . LEU C 3 4 ? 31.635 25.670 31.630 1.000 40.973 2 LEU C CA 1
ATOM 2749 C C . LEU C 3 4 ? 30.599 25.987 30.558 1.000 37.636 2 LEU C C 1
ATOM 2750 O O . LEU C 3 4 ? 30.665 25.441 29.468 1.000 46.934 2 LEU C O 1
ATOM 2755 N N . GLU C 3 5 ? 29.650 26.862 30.866 1.000 37.493 3 GLU C N 1
ATOM 2756 C CA . GLU C 3 5 ? 28.495 27.074 30.006 1.000 39.201 3 GLU C CA 1
ATOM 2757 C C . GLU C 3 5 ? 28.374 28.535 29.582 1.000 38.727 3 GLU C C 1
ATOM 2758 O O . GLU C 3 5 ? 28.812 29.437 30.278 1.000 42.067 3 GLU C O 1
ATOM 2764 N N . ALA C 3 6 ? 27.750 28.756 28.423 1.000 40.332 4 ALA C N 1
ATOM 2765 C CA . ALA C 3 6 ? 27.294 30.077 28.041 1.000 38.700 4 ALA C CA 1
ATOM 2766 C C . ALA C 3 6 ? 26.315 30.619 29.077 1.000 39.479 4 ALA C C 1
ATOM 2767 O O . ALA C 3 6 ? 25.463 29.862 29.568 1.000 35.888 4 ALA C O 1
ATOM 2769 N N . VAL C 3 7 ? 26.386 31.945 29.289 1.000 37.427 5 VAL C N 1
ATOM 2770 C CA . VAL C 3 7 ? 25.430 32.636 30.128 1.000 42.667 5 VAL C CA 1
ATOM 2771 C C . VAL C 3 7 ? 24.571 33.560 29.275 1.000 34.611 5 VAL C C 1
ATOM 2772 O O . VAL C 3 7 ? 25.064 34.476 28.658 1.000 39.666 5 VAL C O 1
ATOM 2776 N N . PRO C 3 8 ? 23.244 33.373 29.230 1.000 38.502 6 PRO C N 1
ATOM 2777 C CA . PRO C 3 8 ? 22.368 34.314 28.526 1.000 38.425 6 PRO C CA 1
ATOM 2778 C C . PRO C 3 8 ? 22.330 35.683 29.200 1.000 39.734 6 PRO C C 1
ATOM 2779 O O . PRO C 3 8 ? 22.371 35.776 30.431 1.000 41.670 6 PRO C O 1
ATOM 2783 N N . LEU C 3 9 ? 22.211 36.726 28.373 1.000 42.483 7 LEU C N 1
ATOM 2784 C CA . LEU C 3 9 ? 21.931 38.061 28.851 1.000 42.090 7 LEU C CA 1
ATOM 2785 C C . LEU C 3 9 ? 20.496 38.104 29.338 1.000 47.285 7 LEU C C 1
ATOM 2786 O O . LEU C 3 9 ? 19.603 37.529 28.691 1.000 44.929 7 LEU C O 1
ATOM 2791 N N . GLN C 3 10 ? 20.313 38.835 30.450 1.000 39.914 8 GLN C N 1
ATOM 2792 C CA . GLN C 3 10 ? 18.982 39.107 30.967 1.000 48.775 8 GLN C CA 1
ATOM 2793 C C . GLN C 3 10 ? 18.395 40.423 30.433 1.000 47.522 8 GLN C C 1
ATOM 2794 O O . GLN C 3 10 ? 19.007 41.493 30.457 1.000 43.113 8 GLN C O 1
ATOM 2800 N N . VAL C 3 11 ? 17.138 40.333 30.018 1.000 44.573 9 VAL C N 1
ATOM 2801 C CA . VAL C 3 11 ? 16.423 41.443 29.408 1.000 49.687 9 VAL C CA 1
ATOM 2802 C C . VAL C 3 11 ? 15.650 42.191 30.492 1.000 46.161 9 VAL C C 1
ATOM 2803 O O . VAL C 3 11 ? 15.120 41.572 31.404 1.000 48.551 9 VAL C O 1
ATOM 2807 N N . GLY C 3 12 ? 15.627 43.525 30.417 1.000 43.786 10 GLY C N 1
ATOM 2808 C CA . GLY C 3 12 ? 14.817 44.343 31.311 1.000 45.043 10 GLY C CA 1
ATOM 2809 C C . GLY C 3 12 ? 13.526 44.707 30.600 1.000 44.729 10 GLY C C 1
ATOM 2810 O O . GLY C 3 12 ? 13.595 45.136 29.458 1.000 49.978 10 GLY C O 1
ATOM 2811 N N . CYS C 3 13 ? 12.368 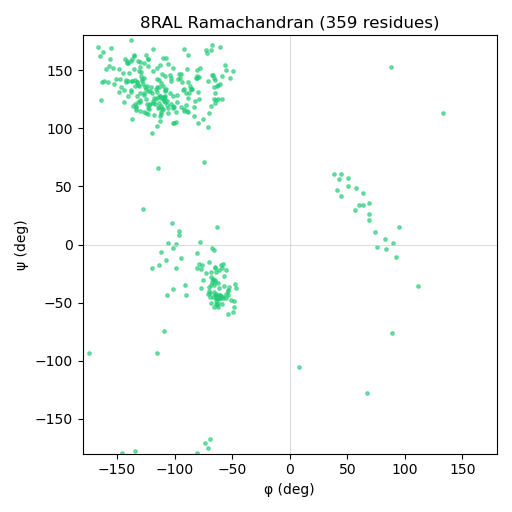44.479 31.233 1.000 49.612 11 CYS C N 1
ATOM 2812 C CA . CYS C 3 13 ? 11.091 44.922 30.670 1.000 58.259 11 CYS C CA 1
ATOM 2813 C C . CYS C 3 13 ? 10.192 45.584 31.742 1.000 53.863 11 CYS C C 1
ATOM 2814 O O . CYS C 3 13 ? 10.179 45.031 32.868 1.000 60.416 11 CYS C O 1
#

Foldseek 3Di:
DDPKDKDPWDWDADPPVRDIWIFIDIRQHTQFIQPLVVRDTGGPDVVVCVVDHDRSVVVNVRNVVVVVVCVVVCVVVVNDDWDFADKDWDKDWPDPADAQDKTKIKIKIPPGPPPDKDKFKDKVHDTDPPQKDKDDWTADPVGHTMIMIMHIDHDDPPIWMWIWMDTPNDPDIDTDTDD/DDDKDKDWDWDWDDDPQVPDIWIKIFIDIPNRGQKMDILVVQFMDGPDPVCPVPGVVLVVPVVSSVVVNCCSCVPRVVCSVVCCVPQVVDWDAWDWDWDAPCKIKTKTWFTDDQDKDKFKDAQRHTDPPQKDKDDWADPPPRMTMMIIIHNDDRKMWIWMDGPNDPHIDIDID/DDDDDDDDDDDDD

InterPro domains:
  IPR001003 MHC class II, alpha chain, N-terminal [PF00993] (30-110)
  IPR001003 MHC class II, alpha chain, N-terminal [SM00920] (31-111)
  IPR003006 Immunoglobulin/major histocompatibility complex, conserved site [PS00290] (188-194)
  IPR003597 Immunoglobulin C1-set [PF07654] (117-197)
  IPR003597 Immunoglobulin C1-set [SM00407] (129-200)
  IPR007110 Immunoglobulin-like domain [PS50835] (114-194)
  IPR011162 MHC classes I/II-like antigen recognition protein [SSF54452] (30-111)
  IPR013783 Immunoglobulin-like fold [G3DSA:2.60.40.10] (109-222)
  IPR014745 MHC class II, alpha/beta chain, N-terminal [G3DSA:3.10.320.10] (29-108)
  IPR036179 Immunoglobulin-like domain superfamily [SSF48726] (112-207)
  IPR050160 Major Histocompatibility Complex/Immunoglobulin [PTHR19944] (13-245)

Solvent-accessible surface area: 16478 Å² total

GO terms:
  GO:0034341 response to type II interferon (P, IDA)

Organism: Mus musculus (NCBI:txid10090)

Secondary structure (DSSP, 8-state):
--SEEEEEEEEEEEETTTEEEEEEEETTEEEEEEETTTTEEEESSGGGGGT-B--THHHHHHHHHHHHHHHHHHHHTTSPPPPP---EEEEEESS---TTS-EEEEEEEEEE-SS--EEEEEETTEE--TTEEEPPPEE-TTS-EEEEEEEEE---TT--EEEEEE-TTSSS-EEEEE-/---EEEEEEEEEEEETTTTEEEEEEEEEETTEEEEEEETTTTEEEESSGGGHHHHHHHHHSHHHHHHHHHHIIIIIIHH--HHHHTTTT--BPPEEEEEE--EEEEEEEEEBSS--EEEEEETTEEE-TTEEEPPPEE-SSS-EEEEEEEE----EEEEEE-TT-SS-EEEE-/-B-----PPPPP-

Nearest PDB structures (foldseek):
  8ral-assembly1_A  TM=1.006E+00  e=8.695E-34  Mus musculus
  1k2d-assembly1_A  TM=9.972E-01  e=8.908E-30  Mus musculus
  6blq-assembly1_A  TM=9.933E-01  e=3.184E-29  Mus musculus
  6blr-assembly1_A  TM=9.843E-01  e=2.442E-29  Mus musculus
  5ujt-assembly2_D  TM=9.926E-01  e=2.994E-26  Homo sapiens

B-factor: mean 52.69, std 13.31, range [29.97, 145.4]

Sequence (365 aa):
EADHVGTYGISVYQSPGDIGQYTFEFDGDELFYVDLDKKETVWMLPEFGQLASFDPQGGLQNIAVVKHNLGCLTKRSNSTPATNEAPQATVFPKSPVLLGQPNTLICFVDNIFPPVINITWLRNSKSVADGVYETSFFVNRDYSFHKLSYLTFIPSDDDIYDCKVEHWGLEEPVLKHWEERHFVYQFMGECYFTNGTQRIRYVTRYIYNREEYVRYDSDVGEHRAVTELGRPDAEYWNSQPEILERTRAELDTVCRHNYGPETHTSLRRLEQPNVVISLSNTLVCSVTDFYPAKIKVRWFRNGQEETVGVSSTQLIRNGDWTFQVLVMLEMTEVYTCHVEHPSLKSPITVEWGLYLEAVPLQVGC